Protein 2EHP (pdb70)

Organism: Aquifex aeolicus (strain VF5) (NCBI:txid224324)

Radius of gyrati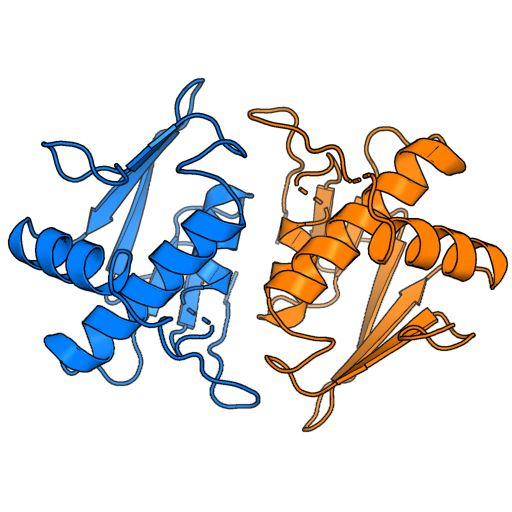on: 17.4 Å; Cα contacts (8 Å, |Δi|>4): 551; chains: 2; bounding box: 36×52×38 Å

Nearest PDB structures (foldseek):
  2ehp-assembly1_B  TM=1.008E+00  e=4.754E-27  Aquifex aeolicus
  2eiu-assembly3_G  TM=9.888E-01  e=1.726E-24  Aquifex aeolicus
  2eiu-assembly2_C  TM=9.840E-01  e=3.187E-23  Aquifex aeolicus
  2eiu-assembly1_A  TM=9.620E-01  e=1.087E-20  Aquifex aeolicus
  5d5o-asse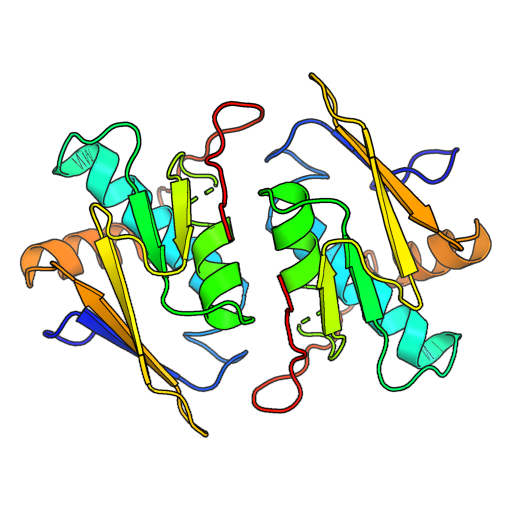mbly1_A  TM=4.044E-01  e=1.556E+00  Methanocaldococcus jannaschii

CATH classification: 3.40.120.10

Secondary structure (DSSP, 8-state):
--S-TTS-EEE-TTSTTSSHHHHHHHHHHHHHHHHHTT--SS-EEEESS-SHHHHHHHHH---S-EEEESS--SEEEEEE-SSSEEEEEES--HHHHHHHHHHHTSSSPPP---GGGS--EE-/--SS-TTSEEEE-TTSTTSSHHHHHHHHHHHHHHHHHHH--SS-EEEESS-SHHHHHHHHH---S-EEEESS--SEEEEEE-SSSEEEEEES--HHHHHHHHHHHH--------GGGSPPEE-

B-factor: mean 15.66, std 5.62, range [6.06, 31.14]

Solvent-accessible surface area: 10991 Å² total

Structure (mmCIF, N/CA/C/O backbone):
data_2EHP
#
_entry.id   2EHP
#
_cell.length_a   73.353
_cell.length_b   53.873
_cell.length_c   60.168
_cell.angle_alpha   90.00
_cell.angle_beta   96.09
_cell.angle_gamma   90.00
#
_symmetry.space_group_name_H-M   'C 1 2 1'
#
loop_
_entity.id
_entity.type
_entity.pdbx_description
1 polymer 'aq_1627 protein'
2 water water
#
loop_
_atom_site.group_PDB
_atom_site.id
_atom_site.type_symbol
_atom_site.label_atom_id
_atom_site.label_alt_id
_atom_site.label_comp_id
_atom_site.label_asym_id
_atom_site.label_entity_id
_atom_site.label_seq_id
_atom_site.pdbx_PDB_ins_code
_atom_site.Cartn_x
_atom_site.Cartn_y
_atom_site.Cartn_z
_atom_site.occupancy
_atom_site.B_iso_or_equiv
_atom_site.auth_seq_id
_atom_site.auth_comp_id
_atom_site.auth_asym_id
_atom_site.auth_atom_id
_atom_site.pdbx_PDB_model_num
ATOM 1 N N . ALA A 1 3 ? 18.176 -5.365 24.428 1.00 24.55 3 ALA A N 1
ATOM 2 C CA . ALA A 1 3 ? 17.042 -6.073 23.764 1.00 23.81 3 ALA A CA 1
ATOM 3 C C . ALA A 1 3 ? 15.930 -5.095 23.405 1.00 23.28 3 ALA A C 1
ATOM 4 O O . ALA A 1 3 ? 15.692 -4.114 24.114 1.00 24.13 3 ALA A O 1
ATOM 6 N N . ILE A 1 4 ? 15.247 -5.373 22.301 1.00 22.32 4 ILE A N 1
ATOM 7 C CA . ILE A 1 4 ? 14.165 -4.520 21.833 1.00 20.39 4 ILE A CA 1
ATOM 8 C C . ILE A 1 4 ? 12.797 -5.175 22.004 1.00 19.80 4 ILE A C 1
ATOM 9 O O . ILE A 1 4 ? 11.858 -4.549 22.495 1.00 20.62 4 ILE A O 1
ATOM 14 N N . PHE A 1 5 ? 12.694 -6.440 21.605 1.00 19.57 5 PHE A N 1
ATOM 15 C CA . PHE A 1 5 ? 11.435 -7.177 21.689 1.00 19.93 5 PHE A CA 1
ATOM 16 C C . PHE A 1 5 ? 11.351 -8.121 22.883 1.00 20.79 5 PHE A C 1
ATOM 17 O O . PHE A 1 5 ? 12.323 -8.799 23.217 1.00 21.92 5 PHE A O 1
ATOM 25 N N . THR A 1 6 ? 10.179 -8.167 23.512 1.00 20.80 6 THR A N 1
ATOM 26 C CA . THR A 1 6 ? 9.951 -9.047 24.653 1.00 21.18 6 THR A CA 1
ATOM 27 C C . THR A 1 6 ? 9.667 -10.444 24.112 1.00 20.99 6 THR A C 1
ATOM 28 O O . THR A 1 6 ? 9.571 -10.637 22.899 1.00 22.92 6 THR A O 1
ATOM 32 N N . HIS A 1 7 ? 9.535 -11.415 25.011 1.00 21.58 7 HIS A N 1
ATOM 33 C CA . HIS A 1 7 ? 9.263 -12.791 24.611 1.00 22.65 7 HIS A CA 1
ATOM 34 C C . HIS A 1 7 ? 7.890 -12.894 23.961 1.00 23.02 7 HIS A C 1
ATOM 35 O O . HIS A 1 7 ? 7.636 -13.797 23.162 1.00 24.69 7 HIS A O 1
ATOM 37 N N . GLU A 1 8 ? 7.006 -11.964 24.307 1.00 23.65 8 GLU A N 1
ATOM 38 C CA . GLU A 1 8 ? 5.660 -11.955 23.753 1.00 23.52 8 GLU A CA 1
ATOM 39 C C . GLU A 1 8 ? 5.614 -11.166 22.447 1.00 24.22 8 GLU A C 1
ATOM 40 O O . GLU A 1 8 ? 4.541 -10.935 21.885 1.00 25.77 8 GLU A O 1
ATOM 46 N N . GLY A 1 9 ? 6.788 -10.754 21.975 1.00 25.33 9 GLY A N 1
ATOM 47 C CA . GLY A 1 9 ? 6.883 -10.009 20.731 1.00 25.41 9 GLY A CA 1
ATOM 48 C C . GLY A 1 9 ? 6.423 -8.566 20.797 1.00 25.27 9 GLY A C 1
ATOM 49 O O . GLY A 1 9 ? 5.876 -8.040 19.827 1.00 26.39 9 GLY A O 1
ATOM 50 N N . LYS A 1 10 ? 6.647 -7.916 21.932 1.00 23.36 10 LYS A N 1
ATOM 51 C CA . LYS A 1 10 ? 6.240 -6.525 22.100 1.00 22.09 10 LYS A CA 1
ATOM 52 C C . LYS A 1 10 ? 7.457 -5.650 22.382 1.00 19.72 10 LYS A C 1
ATOM 53 O O . LYS A 1 10 ? 8.533 -6.154 22.694 1.00 19.65 10 LYS A O 1
ATOM 59 N N . VAL A 1 11 ? 7.281 -4.338 22.257 1.00 16.83 11 VAL A N 1
ATOM 60 C CA . VAL A 1 11 ? 8.351 -3.393 22.552 1.00 14.68 11 VAL A CA 1
ATOM 61 C C . VAL A 1 11 ? 7.805 -2.517 23.669 1.00 14.80 11 VAL A C 1
ATOM 62 O O . VAL A 1 11 ? 6.760 -1.884 23.519 1.00 14.91 11 VAL A O 1
ATOM 66 N N . GLU A 1 12 ? 8.507 -2.486 24.795 1.00 14.46 12 GLU A N 1
ATOM 67 C CA . GLU A 1 12 ? 8.047 -1.711 25.937 1.00 14.92 12 GLU A CA 1
ATOM 68 C C . GLU A 1 12 ? 9.124 -0.845 26.558 1.00 12.72 12 GLU A C 1
ATOM 69 O O . GLU A 1 12 ? 10.315 -1.149 26.480 1.00 13.63 12 GLU A O 1
ATOM 75 N N . GLY A 1 13 ? 8.690 0.240 27.182 1.00 11.74 13 GLY A N 1
ATOM 76 C CA . GLY A 1 13 ? 9.627 1.129 27.832 1.00 12.90 13 GLY A CA 1
ATOM 77 C C . GLY A 1 13 ? 8.993 2.450 28.193 1.00 11.80 13 GLY A C 1
ATOM 78 O O . GLY A 1 13 ? 7.781 2.639 28.059 1.00 12.17 13 GLY A O 1
ATOM 79 N N . VAL A 1 14 ? 9.824 3.360 28.679 1.00 11.37 14 VAL A N 1
ATOM 80 C CA . VAL A 1 14 ? 9.379 4.693 29.047 1.00 11.19 14 VAL A CA 1
ATOM 81 C C . VAL A 1 14 ? 9.628 5.578 27.831 1.00 10.71 14 VAL A C 1
ATOM 82 O O . VAL A 1 14 ? 10.752 5.652 27.342 1.00 10.90 14 VAL A O 1
ATOM 86 N N . PRO A 1 15 ? 8.582 6.245 27.319 1.00 10.43 15 PRO A N 1
ATOM 87 C CA . PRO A 1 15 ? 8.773 7.109 26.150 1.00 10.43 15 PRO A CA 1
ATOM 88 C C . PRO A 1 15 ? 10.000 8.006 26.290 1.00 9.71 15 PRO A C 1
ATOM 89 O O . PRO A 1 15 ? 10.144 8.721 27.278 1.00 9.93 15 PRO A O 1
ATOM 93 N N . GLY A 1 16 ? 10.875 7.961 25.291 1.00 9.74 16 GLY A N 1
ATOM 94 C CA . GLY A 1 16 ? 12.077 8.773 25.326 1.00 11.09 16 GLY A CA 1
ATOM 95 C C . GLY A 1 16 ? 13.313 7.981 25.699 1.00 12.20 16 GLY A C 1
ATOM 96 O O . GLY A 1 16 ? 14.417 8.319 25.273 1.00 15.16 16 GLY A O 1
ATOM 97 N N . ASN A 1 17 ? 13.126 6.929 26.495 1.00 10.13 17 ASN A N 1
ATOM 98 C CA . ASN A 1 17 ? 14.221 6.071 26.934 1.00 9.72 17 ASN A CA 1
ATOM 99 C C . ASN A 1 17 ? 14.236 4.777 26.134 1.00 9.98 17 ASN A C 1
ATOM 100 O O . ASN A 1 17 ? 13.188 4.262 25.761 1.00 10.29 17 ASN A O 1
ATOM 105 N N . TYR A 1 18 ? 15.432 4.250 25.892 1.00 11.14 18 TYR A N 1
ATOM 106 C CA . TYR A 1 18 ? 15.583 3.008 25.141 1.00 10.78 18 TYR A CA 1
ATOM 107 C C . TYR A 1 18 ? 14.680 1.936 25.747 1.00 11.66 18 TYR A C 1
ATOM 108 O O . TYR A 1 18 ? 14.598 1.805 26.969 1.00 11.58 18 TYR A O 1
ATOM 117 N N . PRO A 1 19 ? 14.017 1.125 24.907 1.00 10.76 19 PRO A N 1
ATOM 118 C CA . PRO A 1 19 ? 14.017 1.076 23.441 1.00 9.99 19 PRO A CA 1
ATOM 119 C C . PRO A 1 19 ? 13.116 2.104 22.759 1.00 10.02 19 PRO A C 1
ATOM 120 O O . PRO A 1 19 ? 12.987 2.092 21.531 1.00 10.33 19 PRO A O 1
ATOM 124 N N . LEU A 1 20 ? 12.503 2.984 23.545 1.00 9.59 20 LEU A N 1
ATOM 125 C CA . LEU A 1 20 ? 11.613 4.003 23.004 1.00 9.63 20 LEU A CA 1
ATOM 126 C C . LEU A 1 20 ? 12.271 5.369 22.805 1.00 8.64 20 LEU A C 1
ATOM 127 O O . LEU A 1 20 ? 11.673 6.412 23.067 1.00 9.36 20 LEU A O 1
ATOM 132 N N . THR A 1 21 ? 13.526 5.359 22.370 1.00 8.81 21 THR A N 1
ATOM 133 C CA . THR A 1 21 ? 14.209 6.606 22.063 1.00 9.01 21 THR A CA 1
ATOM 134 C C . THR A 1 21 ? 13.763 6.970 20.648 1.00 8.10 21 THR A C 1
ATOM 135 O O . THR A 1 21 ? 13.283 6.115 19.891 1.00 8.89 21 THR A O 1
ATOM 139 N N . ALA A 1 22 ? 13.922 8.233 20.280 1.00 8.50 22 ALA A N 1
ATOM 140 C CA . ALA A 1 22 ? 13.550 8.658 18.944 1.00 9.79 22 ALA A CA 1
ATOM 141 C C . ALA A 1 22 ? 14.344 7.837 17.927 1.00 8.63 22 ALA A C 1
ATOM 142 O O . ALA A 1 22 ? 13.793 7.344 16.940 1.00 8.90 22 ALA A O 1
ATOM 144 N N . GLU A 1 23 ? 15.639 7.675 18.184 1.00 8.96 23 GLU A N 1
ATOM 145 C CA . GLU A 1 23 ? 16.506 6.937 17.274 1.00 10.71 23 GLU A CA 1
ATOM 146 C C . GLU A 1 23 ? 16.154 5.465 17.121 1.00 9.81 23 GLU A C 1
ATOM 147 O O . GLU A 1 23 ? 16.148 4.942 16.008 1.00 9.45 23 GLU A O 1
ATOM 153 N N . ASN A 1 24 ? 15.864 4.785 18.225 1.00 9.65 24 ASN A N 1
ATOM 154 C CA . ASN A 1 24 ? 15.549 3.371 18.115 1.00 9.07 24 ASN A CA 1
ATOM 155 C C . ASN A 1 24 ? 14.191 3.139 17.472 1.00 8.45 24 ASN A C 1
ATOM 156 O O . ASN A 1 24 ? 14.017 2.187 16.714 1.00 8.45 24 ASN A O 1
ATOM 161 N N . LEU A 1 25 ? 13.225 4.000 17.776 1.00 7.71 25 LEU A N 1
ATOM 162 C CA . LEU A 1 25 ? 11.904 3.866 17.173 1.00 8.11 25 LEU A CA 1
ATOM 163 C C . LEU A 1 25 ? 12.033 4.125 15.671 1.00 8.54 25 LEU A C 1
ATOM 164 O O . LEU A 1 25 ? 11.388 3.463 14.855 1.00 8.83 25 LEU A O 1
ATOM 169 N N . PHE A 1 26 ? 12.871 5.092 15.310 1.00 8.60 26 PHE A N 1
ATOM 170 C CA . PHE A 1 26 ? 13.123 5.399 13.910 1.00 8.85 26 PHE A CA 1
ATOM 171 C C . PHE A 1 26 ? 13.666 4.140 13.231 1.00 8.85 26 PHE A C 1
ATOM 172 O O . PHE A 1 26 ? 13.212 3.762 12.148 1.00 9.02 26 PHE A O 1
ATOM 180 N N . ARG A 1 27 ? 14.632 3.483 13.870 1.00 8.30 27 ARG A N 1
ATOM 181 C CA . ARG A 1 27 ? 15.218 2.276 13.293 1.00 8.40 27 ARG A CA 1
ATOM 182 C C . ARG A 1 27 ? 14.229 1.121 13.214 1.00 7.91 27 ARG A C 1
ATOM 183 O O . ARG A 1 27 ? 14.259 0.348 12.259 1.00 8.51 27 ARG A O 1
ATOM 191 N N . ILE A 1 28 ? 13.360 0.986 14.209 1.00 7.92 28 ILE A N 1
ATOM 192 C CA . ILE A 1 28 ? 12.360 -0.074 14.161 1.00 8.59 28 ILE A CA 1
ATOM 193 C C . ILE A 1 28 ? 11.434 0.184 12.965 1.00 8.59 28 ILE A C 1
ATOM 194 O O . ILE A 1 28 ? 11.082 -0.735 12.235 1.00 8.17 28 ILE A O 1
ATOM 199 N N . GLY A 1 29 ? 11.057 1.444 12.763 1.00 8.22 29 GLY A N 1
ATOM 200 C CA . GLY A 1 29 ? 10.196 1.781 11.640 1.00 9.12 29 GLY A CA 1
ATOM 201 C C . GLY A 1 29 ? 10.879 1.468 10.320 1.00 8.46 29 GLY A C 1
ATOM 202 O O . GLY A 1 29 ? 10.271 0.909 9.405 1.00 9.50 29 GLY A O 1
ATOM 203 N N . LEU A 1 30 ? 12.155 1.825 10.225 1.00 9.02 30 LEU A N 1
ATOM 204 C CA . LEU A 1 30 ? 12.949 1.577 9.031 1.00 9.62 30 LEU A CA 1
ATOM 205 C C . LEU A 1 30 ? 13.003 0.074 8.764 1.00 8.27 30 LEU A C 1
ATOM 206 O O . LEU A 1 30 ? 12.810 -0.379 7.637 1.00 8.51 30 LEU A O 1
ATOM 211 N N . ALA A 1 31 ? 13.264 -0.695 9.816 1.00 8.79 31 ALA A N 1
ATOM 212 C CA . ALA A 1 31 ? 13.357 -2.147 9.709 1.00 8.72 31 ALA A CA 1
ATOM 213 C C . ALA A 1 31 ? 12.028 -2.789 9.312 1.00 9.07 31 ALA A C 1
ATOM 214 O O . ALA A 1 31 ? 11.999 -3.714 8.502 1.00 9.21 31 ALA A O 1
ATOM 216 N N . LEU A 1 32 ? 10.930 -2.310 9.885 1.00 9.26 32 LEU A N 1
ATOM 217 C CA . LEU A 1 32 ? 9.615 -2.863 9.567 1.00 8.92 32 LEU A CA 1
ATOM 218 C C . LEU A 1 32 ? 9.311 -2.709 8.088 1.00 9.11 32 LEU A C 1
ATOM 219 O O . LEU A 1 32 ? 8.906 -3.655 7.416 1.00 9.47 32 LEU A O 1
ATOM 224 N N . CYS A 1 33 ? 9.511 -1.502 7.576 1.00 9.48 33 CYS A N 1
ATOM 225 C CA . CYS A 1 33 ? 9.242 -1.246 6.175 1.00 9.82 33 CYS A CA 1
ATOM 226 C C . CYS A 1 33 ? 10.167 -2.078 5.291 1.00 8.77 33 CYS A C 1
ATOM 227 O O . CYS A 1 33 ? 9.738 -2.653 4.292 1.00 9.70 33 CYS A O 1
ATOM 230 N N . THR A 1 34 ? 11.443 -2.138 5.656 1.00 9.22 34 THR A N 1
ATOM 231 C CA . THR A 1 34 ? 12.420 -2.910 4.897 1.00 10.05 34 THR A CA 1
ATOM 232 C C . THR A 1 34 ? 12.014 -4.385 4.847 1.00 9.78 34 THR A C 1
ATOM 233 O O . THR A 1 34 ? 12.107 -5.031 3.801 1.00 9.54 34 THR A O 1
ATOM 237 N N . LEU A 1 35 ? 11.556 -4.912 5.977 1.00 8.86 35 LEU A N 1
ATOM 238 C CA . LEU A 1 35 ? 11.125 -6.303 6.039 1.00 10.31 35 LEU A CA 1
ATOM 239 C C . LEU A 1 35 ? 9.955 -6.554 5.085 1.00 10.88 35 LEU A C 1
ATOM 240 O O . LEU A 1 35 ? 9.932 -7.551 4.358 1.00 10.36 35 LEU A O 1
ATOM 245 N N . TRP A 1 36 ? 8.980 -5.652 5.083 1.00 9.91 36 TRP A N 1
ATOM 246 C CA . TRP A 1 36 ? 7.822 -5.817 4.218 1.00 11.67 36 TRP A CA 1
ATOM 247 C C . TRP A 1 36 ? 8.173 -5.780 2.743 1.00 12.89 36 TRP A C 1
ATOM 248 O O . TRP A 1 36 ? 7.593 -6.521 1.948 1.00 12.39 36 TRP A O 1
ATOM 259 N N . ILE A 1 37 ? 9.119 -4.926 2.372 1.00 10.56 37 ILE A N 1
ATOM 260 C CA . ILE A 1 37 ? 9.525 -4.843 0.979 1.00 10.46 37 ILE A CA 1
ATOM 261 C C . ILE A 1 37 ? 10.337 -6.070 0.568 1.00 12.45 37 ILE A C 1
ATOM 262 O O . ILE A 1 37 ? 9.995 -6.758 -0.397 1.00 13.33 37 ILE A O 1
ATOM 267 N N . LEU A 1 38 ? 11.399 -6.356 1.315 1.00 11.45 38 LEU A N 1
ATOM 268 C CA . LEU A 1 38 ? 12.279 -7.474 0.983 1.00 12.83 38 LEU A CA 1
ATOM 269 C C . LEU A 1 38 ? 11.783 -8.883 1.303 1.00 13.56 38 LEU A C 1
ATOM 270 O O . LEU A 1 38 ? 11.979 -9.802 0.510 1.00 14.80 38 LEU A O 1
ATOM 275 N N . ASP A 1 39 ? 11.148 -9.068 2.452 1.00 13.92 39 ASP A N 1
ATOM 276 C CA . ASP A 1 39 ? 10.676 -10.397 2.823 1.00 15.23 39 ASP A CA 1
ATOM 277 C C . ASP A 1 39 ? 9.274 -10.720 2.317 1.00 16.28 39 ASP A C 1
ATOM 278 O O . ASP A 1 39 ? 9.014 -11.835 1.867 1.00 17.91 39 ASP A O 1
ATOM 283 N N . LYS A 1 40 ? 8.373 -9.747 2.374 1.00 17.12 40 LYS A N 1
ATOM 284 C CA . LYS A 1 40 ? 6.999 -9.984 1.943 1.00 17.34 40 LYS A CA 1
ATOM 285 C C . LYS A 1 40 ? 6.697 -9.514 0.524 1.00 17.12 40 LYS A C 1
ATOM 286 O O . LYS A 1 40 ? 5.580 -9.682 0.031 1.00 17.72 40 LYS A O 1
ATOM 292 N N . GLU A 1 41 ? 7.700 -8.944 -0.131 1.00 16.32 41 GLU A N 1
ATOM 293 C CA . GLU A 1 41 ? 7.564 -8.453 -1.499 1.00 16.40 41 GLU A CA 1
ATOM 294 C C . GLU A 1 41 ? 6.410 -7.471 -1.695 1.00 17.34 41 GLU A C 1
ATOM 295 O O . GLU A 1 41 ? 5.705 -7.512 -2.708 1.00 18.14 41 GLU A O 1
ATOM 301 N N . ILE A 1 42 ? 6.214 -6.596 -0.716 1.00 15.00 42 ILE A N 1
ATOM 302 C CA . ILE A 1 42 ? 5.178 -5.576 -0.800 1.00 15.98 42 ILE A CA 1
ATOM 303 C C . ILE A 1 42 ? 5.943 -4.290 -1.099 1.00 14.61 42 ILE A C 1
ATOM 304 O O . ILE A 1 42 ? 6.577 -3.712 -0.217 1.00 13.66 42 ILE A O 1
ATOM 309 N N . GLU A 1 43 ? 5.879 -3.857 -2.354 1.00 14.93 43 GLU A N 1
ATOM 310 C CA . GLU A 1 43 ? 6.603 -2.680 -2.821 1.00 15.18 43 GLU A CA 1
ATOM 311 C C . GLU A 1 43 ? 6.356 -1.362 -2.104 1.00 15.26 43 GLU A C 1
ATOM 312 O O . GLU A 1 43 ? 7.301 -0.617 -1.851 1.00 16.36 43 GLU A O 1
ATOM 318 N N . GLU A 1 44 ? 5.100 -1.063 -1.791 1.00 15.55 44 GLU A N 1
ATOM 319 C CA . GLU A 1 44 ? 4.772 0.188 -1.108 1.00 14.38 44 GLU A CA 1
ATOM 320 C C . GLU A 1 44 ? 4.032 -0.122 0.183 1.00 13.65 44 GLU A C 1
ATOM 321 O O . GLU A 1 44 ? 2.809 0.006 0.254 1.00 14.23 44 GLU A O 1
ATOM 327 N N . PRO A 1 45 ? 4.765 -0.529 1.230 1.00 12.20 45 PRO A N 1
ATOM 328 C CA . PRO A 1 45 ? 4.136 -0.857 2.512 1.00 11.88 45 PRO A CA 1
ATOM 329 C C . PRO A 1 45 ? 3.426 0.323 3.157 1.00 11.32 45 PRO A C 1
ATOM 330 O O . PRO A 1 45 ? 3.868 1.466 3.040 1.00 10.44 45 PRO A O 1
ATOM 334 N N . THR A 1 46 ? 2.329 0.033 3.847 1.00 10.60 46 THR A N 1
ATOM 335 C CA . THR A 1 46 ? 1.561 1.061 4.528 1.00 10.82 46 THR A CA 1
ATOM 336 C C . THR A 1 46 ? 1.406 0.698 5.998 1.00 10.77 46 THR A C 1
ATOM 337 O O . THR A 1 46 ? 0.972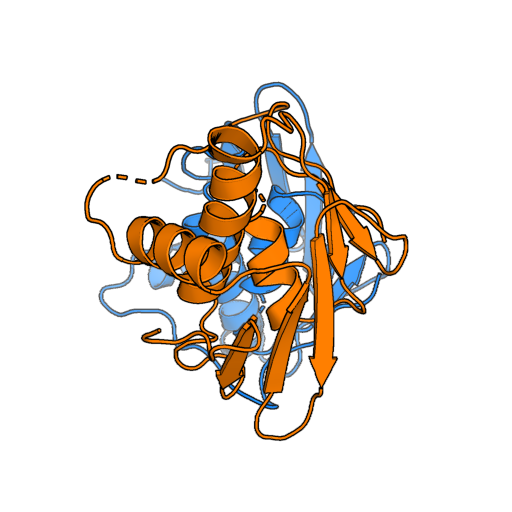 -0.406 6.341 1.00 11.70 46 THR A O 1
ATOM 341 N N . LEU A 1 47 ? 1.780 1.633 6.860 1.00 10.06 47 LEU A N 1
ATOM 342 C CA . LEU A 1 47 ? 1.67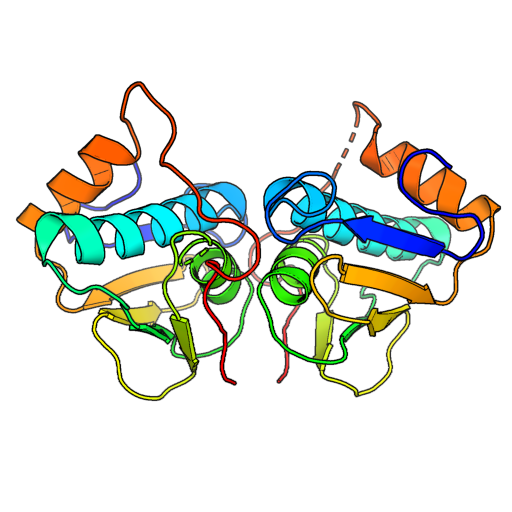7 1.454 8.296 1.00 10.56 47 LEU A CA 1
ATOM 343 C C . LEU A 1 47 ? 0.519 2.290 8.820 1.00 11.02 47 LEU A C 1
ATOM 344 O O . LEU A 1 47 ? 0.366 3.453 8.449 1.00 10.98 47 LEU A O 1
ATOM 349 N N . SER A 1 48 ? -0.301 1.693 9.676 1.00 11.50 48 SER A N 1
ATOM 350 C CA . SER A 1 48 ? -1.413 2.414 10.269 1.00 11.66 48 SER A CA 1
ATOM 351 C C . SER A 1 48 ? -1.125 2.595 11.758 1.00 10.87 48 SER A C 1
ATOM 352 O O . SER A 1 48 ? -0.877 1.620 12.465 1.00 11.22 48 SER A O 1
ATOM 355 N N . ILE A 1 49 ? -1.132 3.840 12.225 1.00 11.18 49 ILE A N 1
ATOM 356 C CA . ILE A 1 49 ? -0.893 4.120 13.639 1.00 11.94 49 ILE A CA 1
ATOM 357 C C . ILE A 1 49 ? -2.204 4.602 14.257 1.00 12.96 49 ILE A C 1
ATOM 358 O O . ILE A 1 49 ? -3.011 5.255 13.595 1.00 12.98 49 ILE A O 1
ATOM 363 N N . PRO A 1 50 ? -2.429 4.294 15.543 1.00 13.79 50 PRO A N 1
ATOM 364 C CA . PRO A 1 50 ? -3.660 4.687 16.237 1.00 14.20 50 PRO A CA 1
ATOM 365 C C . PRO A 1 50 ? -3.851 6.165 16.550 1.00 15.30 50 PRO A C 1
ATOM 366 O O . PRO A 1 50 ? -4.977 6.658 16.577 1.00 15.67 50 PRO A O 1
ATOM 370 N N . GLU A 1 51 ? -2.755 6.869 16.795 1.00 14.35 51 GLU A N 1
ATOM 371 C CA . GLU A 1 51 ? -2.825 8.283 17.126 1.00 14.09 51 GLU A CA 1
ATOM 372 C C . GLU A 1 51 ? -1.471 8.904 16.868 1.00 12.55 51 GLU A C 1
ATOM 373 O O . GLU A 1 51 ? -0.513 8.197 16.560 1.00 12.26 51 GLU A O 1
ATOM 379 N N . THR A 1 52 ? -1.395 10.222 17.001 1.00 12.49 52 THR A N 1
ATOM 380 C CA . THR A 1 52 ? -0.144 10.928 16.775 1.00 12.08 52 THR A CA 1
ATOM 381 C C . THR A 1 52 ? 0.501 11.400 18.066 1.00 11.74 52 THR A C 1
ATOM 382 O O . THR A 1 52 ? -0.002 12.297 18.734 1.00 12.69 52 THR A O 1
ATOM 386 N N . ASN A 1 53 ? 1.613 10.771 18.424 1.00 11.16 53 ASN A N 1
ATOM 387 C CA . ASN A 1 53 ? 2.361 11.153 19.612 1.00 9.53 53 ASN A CA 1
ATOM 388 C C . ASN A 1 53 ? 3.832 10.879 19.320 1.00 8.96 53 ASN A C 1
ATOM 389 O O . ASN A 1 53 ? 4.171 10.391 18.242 1.00 9.97 53 ASN A O 1
ATOM 394 N N . PHE A 1 54 ? 4.702 11.198 20.271 1.00 8.06 54 PHE A N 1
ATOM 395 C CA . PHE A 1 54 ? 6.140 11.012 20.088 1.00 8.23 54 PHE A CA 1
ATOM 396 C C . PHE A 1 54 ? 6.507 9.603 19.628 1.00 7.72 54 PHE A C 1
ATOM 397 O O . PHE A 1 54 ? 7.236 9.436 18.649 1.00 9.00 54 PHE A O 1
ATOM 405 N N . VAL A 1 55 ? 6.004 8.589 20.325 1.00 8.81 55 VAL A N 1
ATOM 406 C CA . VAL A 1 55 ? 6.324 7.213 19.982 1.00 10.70 55 VAL A CA 1
ATOM 407 C C . VAL A 1 55 ? 5.871 6.804 18.585 1.00 9.73 55 VAL A C 1
ATOM 408 O O . VAL A 1 55 ? 6.650 6.243 17.817 1.00 10.32 55 VAL A O 1
ATOM 412 N N . THR A 1 56 ? 4.615 7.080 18.249 1.00 9.15 56 THR A N 1
ATOM 413 C CA . THR A 1 56 ? 4.111 6.686 16.938 1.00 7.93 56 THR A CA 1
ATOM 414 C C . THR A 1 56 ? 4.731 7.474 15.788 1.00 7.53 56 THR A C 1
ATOM 415 O O . THR A 1 56 ? 4.933 6.927 14.706 1.00 8.66 56 THR A O 1
ATOM 419 N N . LEU A 1 57 ?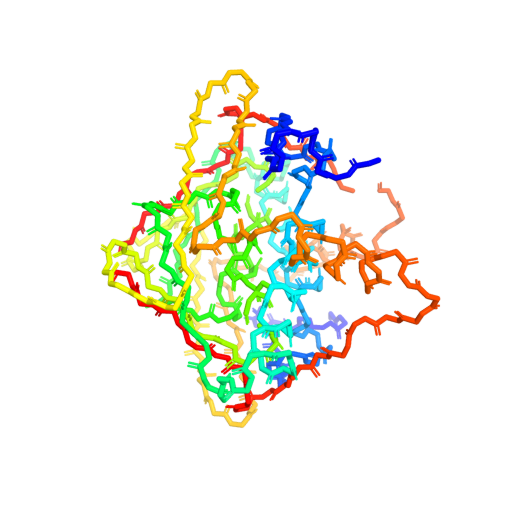 5.046 8.744 16.016 1.00 7.46 57 LEU A N 1
ATOM 420 C CA . LEU A 1 57 ? 5.635 9.549 14.957 1.00 7.44 57 LEU A CA 1
ATOM 421 C C . LEU A 1 57 ? 7.105 9.201 14.728 1.00 6.30 57 LEU A C 1
ATOM 422 O O . LEU A 1 57 ? 7.568 9.228 13.587 1.00 7.61 57 LEU A O 1
ATOM 427 N N . ALA A 1 58 ? 7.839 8.859 15.784 1.00 7.61 58 ALA A N 1
ATOM 428 C CA . ALA A 1 58 ? 9.240 8.487 15.592 1.00 7.30 58 ALA A CA 1
ATOM 429 C C . ALA A 1 58 ? 9.266 7.223 14.734 1.00 7.32 58 ALA A C 1
ATOM 430 O O . ALA A 1 58 ? 10.082 7.092 13.819 1.00 8.37 58 ALA A O 1
ATOM 432 N N . LEU A 1 59 ? 8.357 6.298 15.021 1.00 8.00 59 LEU A N 1
ATOM 433 C CA . LEU A 1 59 ? 8.263 5.069 14.249 1.00 8.88 59 LEU A CA 1
ATOM 434 C C . LEU A 1 59 ? 7.904 5.390 12.793 1.00 8.91 59 LEU A C 1
ATOM 435 O O . LEU A 1 59 ? 8.459 4.813 11.851 1.00 8.41 59 LEU A O 1
ATOM 440 N N . SER A 1 60 ? 6.960 6.310 12.620 1.00 7.60 60 SER A N 1
ATOM 441 C CA . SER A 1 60 ? 6.488 6.708 11.298 1.00 7.41 60 SER A CA 1
ATOM 442 C C . SER A 1 60 ? 7.590 7.306 10.433 1.00 7.12 60 SER A C 1
ATOM 443 O O . SER A 1 60 ? 7.666 7.032 9.236 1.00 7.76 60 SER A O 1
ATOM 446 N N . VAL A 1 61 ? 8.436 8.133 11.040 1.00 7.16 61 VAL A N 1
ATOM 447 C CA . VAL A 1 61 ? 9.524 8.770 10.309 1.00 7.51 61 VAL A CA 1
ATOM 448 C C . VAL A 1 61 ? 10.455 7.698 9.734 1.00 6.06 61 VAL A C 1
ATOM 449 O O . VAL A 1 61 ? 10.883 7.789 8.583 1.00 7.39 61 VAL A O 1
ATOM 453 N N . GLY A 1 62 ? 10.745 6.677 10.534 1.00 6.81 62 GLY A N 1
ATOM 454 C CA . GLY A 1 62 ? 11.603 5.600 10.069 1.00 7.49 62 GLY A CA 1
ATOM 455 C C . GLY A 1 62 ? 10.942 4.796 8.960 1.00 7.08 62 GLY A C 1
ATOM 456 O O . GLY A 1 62 ? 11.581 4.457 7.959 1.00 7.91 62 GLY A O 1
ATOM 457 N N . PHE A 1 63 ? 9.653 4.499 9.131 1.00 7.56 63 PHE A N 1
ATOM 458 C CA . PHE A 1 63 ? 8.901 3.737 8.132 1.00 8.75 63 PHE A CA 1
ATOM 459 C C . PHE A 1 63 ? 8.934 4.477 6.782 1.00 10.57 63 PHE A C 1
ATOM 460 O O . PHE A 1 63 ? 9.152 3.859 5.736 1.00 8.77 63 PHE A O 1
ATOM 476 N N . ASN A 1 65 ? 11.158 6.721 5.825 1.00 8.53 65 ASN A N 1
ATOM 477 C CA . ASN A 1 65 ? 12.523 6.822 5.341 1.00 9.34 65 ASN A CA 1
ATOM 478 C C . ASN A 1 65 ? 12.940 5.591 4.541 1.00 9.10 65 ASN A C 1
ATOM 479 O O . ASN A 1 65 ? 13.864 5.666 3.737 1.00 10.04 65 ASN A O 1
ATOM 484 N N . ALA A 1 66 ? 12.251 4.471 4.753 1.00 9.23 66 ALA A N 1
ATOM 485 C CA . ALA A 1 66 ? 12.555 3.242 4.030 1.00 9.99 66 ALA A CA 1
ATOM 486 C C . ALA A 1 66 ? 11.672 3.123 2.790 1.00 10.00 66 ALA A C 1
ATOM 487 O O . ALA A 1 66 ? 11.764 2.140 2.054 1.00 11.18 66 ALA A O 1
ATOM 489 N N . GLY A 1 67 ? 10.819 4.124 2.573 1.00 10.04 67 GLY A N 1
ATOM 490 C CA . GLY A 1 67 ? 9.948 4.131 1.408 1.00 9.64 67 GLY A CA 1
ATOM 491 C C . GLY A 1 67 ? 8.476 3.859 1.656 1.00 10.17 67 GLY A C 1
ATOM 492 O O . GLY A 1 67 ? 7.659 3.947 0.735 1.00 13.30 67 GLY A O 1
ATOM 493 N N . GLY A 1 68 ? 8.125 3.531 2.894 1.00 8.65 68 GLY A N 1
ATOM 494 C CA . GLY A 1 68 ? 6.738 3.236 3.198 1.00 9.22 68 GLY A CA 1
ATOM 495 C C . GLY A 1 68 ? 5.897 4.451 3.527 1.00 10.61 68 GLY A C 1
ATOM 496 O O . GLY A 1 68 ? 6.421 5.536 3.795 1.00 10.29 68 GLY A O 1
ATOM 497 N N . SER A 1 69 ? 4.580 4.277 3.493 1.00 10.06 69 SER A N 1
ATOM 498 C CA . SER A 1 69 ? 3.675 5.366 3.821 1.00 10.79 69 SER A CA 1
ATOM 499 C C . SER A 1 69 ? 2.935 5.052 5.111 1.00 9.17 69 SER A C 1
ATOM 500 O O . SER A 1 69 ? 2.829 3.893 5.513 1.00 10.06 69 SER A O 1
ATOM 503 N N . VAL A 1 70 ? 2.431 6.098 5.752 1.00 9.16 70 VAL A N 1
ATOM 504 C CA . VAL A 1 70 ? 1.760 5.968 7.031 1.00 9.63 70 VAL A CA 1
ATOM 505 C C . VAL A 1 70 ? 0.461 6.751 7.080 1.00 10.07 70 VAL A C 1
ATOM 506 O O . VAL A 1 70 ? 0.346 7.822 6.485 1.00 11.06 70 VAL A O 1
ATOM 510 N N . ASN A 1 71 ? -0.516 6.208 7.794 1.00 10.62 71 ASN A N 1
ATOM 511 C CA . ASN A 1 71 ? -1.786 6.892 7.970 1.00 10.44 71 ASN A CA 1
ATOM 512 C C . ASN A 1 71 ? -2.224 6.691 9.417 1.00 11.08 71 ASN A C 1
ATOM 513 O O . ASN A 1 71 ? -1.735 5.788 10.106 1.00 12.02 71 ASN A O 1
ATOM 518 N N . VAL A 1 72 ? -3.116 7.558 9.878 1.00 12.89 72 VAL A N 1
ATOM 519 C CA . VAL A 1 72 ? -3.637 7.485 11.235 1.00 13.92 72 VAL A CA 1
ATOM 520 C C . VAL A 1 72 ? -5.052 6.907 11.223 1.00 16.28 72 VAL A C 1
ATOM 521 O O . VAL A 1 72 ? -5.959 7.485 10.624 1.00 17.13 72 VAL A O 1
ATOM 525 N N . GLY A 1 73 ? -5.225 5.753 11.862 1.00 18.05 73 GLY A N 1
ATOM 526 C CA . GLY A 1 73 ? -6.537 5.132 11.958 1.00 20.68 73 GLY A CA 1
ATOM 527 C C . GLY A 1 73 ? -7.065 4.289 10.809 1.00 22.16 73 GLY A C 1
ATOM 528 O O . GLY A 1 73 ? -7.876 3.386 11.026 1.00 23.96 73 GLY A O 1
ATOM 529 N N . LYS A 1 74 ? -6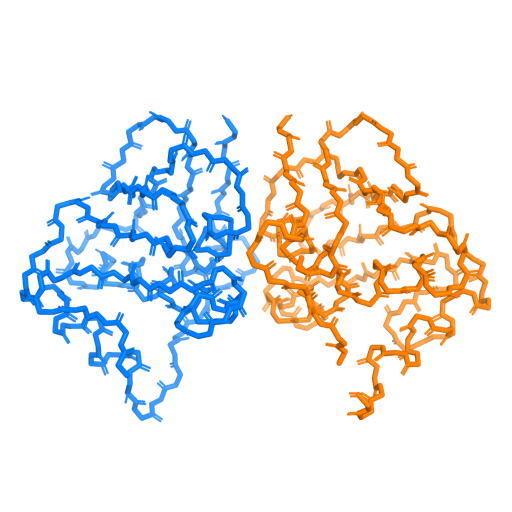.630 4.568 9.588 1.00 21.88 74 LYS A N 1
ATOM 530 C CA . LYS A 1 74 ? -7.107 3.807 8.441 1.00 21.45 74 LYS A CA 1
ATOM 531 C C . LYS A 1 74 ? -6.510 2.403 8.413 1.00 22.04 74 LYS A C 1
ATOM 532 O O . LYS A 1 74 ? -6.087 1.884 9.444 1.00 23.89 74 LYS A O 1
ATOM 538 N N . GLY A 1 75 ? -6.484 1.782 7.241 1.00 21.13 75 GLY A N 1
ATOM 539 C CA . GLY A 1 75 ? -5.935 0.443 7.143 1.00 20.27 75 GLY A CA 1
ATOM 540 C C . GLY A 1 75 ? -4.489 0.425 6.684 1.00 18.12 75 GLY A C 1
ATOM 541 O O . GLY A 1 75 ? -3.832 1.465 6.619 1.00 17.56 75 GLY A O 1
ATOM 542 N N . GLY A 1 76 ? -3.989 -0.762 6.364 1.00 17.51 76 GLY A N 1
ATOM 543 C CA . GLY A 1 76 ? -2.621 -0.877 5.900 1.00 17.15 76 GLY A CA 1
ATOM 544 C C . GLY A 1 76 ? -2.112 -2.300 5.934 1.00 16.01 76 GLY A C 1
ATOM 545 O O . GLY A 1 76 ? -2.862 -3.228 6.250 1.00 16.87 76 GLY A O 1
ATOM 546 N N . ASP A 1 77 ? -0.838 -2.473 5.596 1.00 14.08 77 ASP A N 1
ATOM 547 C CA . ASP A 1 77 ? -0.203 -3.786 5.596 1.00 14.31 77 ASP A CA 1
ATOM 548 C C . ASP A 1 77 ? 0.221 -4.158 7.013 1.00 14.43 77 ASP A C 1
ATOM 549 O O . ASP A 1 77 ? 0.236 -5.334 7.376 1.00 15.75 77 ASP A O 1
ATOM 554 N N . ILE A 1 78 ? 0.568 -3.144 7.803 1.00 13.74 78 ILE A N 1
ATOM 555 C CA . ILE A 1 78 ? 0.998 -3.331 9.186 1.00 13.93 78 ILE A CA 1
ATOM 556 C C . ILE A 1 78 ? 0.236 -2.351 10.063 1.00 13.44 78 ILE A C 1
ATOM 557 O O . ILE A 1 78 ? 0.055 -1.188 9.692 1.00 13.77 78 ILE A O 1
ATOM 562 N N . LYS A 1 79 ? -0.195 -2.814 11.229 1.00 13.75 79 LYS A N 1
ATOM 563 C CA . LYS A 1 79 ? -0.934 -1.969 12.153 1.00 15.02 79 LYS A CA 1
ATOM 564 C C . LYS A 1 79 ? -0.255 -1.945 13.515 1.00 13.76 79 LYS A C 1
ATOM 565 O O . LYS A 1 79 ? 0.160 -2.984 14.036 1.00 15.00 79 LYS A O 1
ATOM 571 N N . LEU A 1 80 ? -0.147 -0.752 14.086 1.00 13.28 80 LEU A N 1
ATOM 572 C CA . LEU A 1 80 ? 0.461 -0.589 15.393 1.00 13.61 80 LEU A CA 1
ATOM 573 C C . LEU A 1 80 ? -0.604 -0.501 16.474 1.00 13.68 80 LEU A C 1
ATOM 574 O O . LEU A 1 80 ? -1.581 0.243 16.349 1.00 13.92 80 LEU A O 1
ATOM 579 N N . PHE A 1 81 ? -0.408 -1.286 17.525 1.00 16.39 81 PHE A N 1
ATOM 580 C CA . PHE A 1 81 ? -1.292 -1.294 18.679 1.00 16.64 81 PHE A CA 1
ATOM 581 C C . PHE A 1 81 ? -0.441 -0.697 19.789 1.00 16.44 81 PHE A C 1
ATOM 582 O O . PHE A 1 81 ? 0.708 -1.092 19.977 1.00 17.25 81 PHE A O 1
ATOM 590 N N . LEU A 1 82 ? -0.993 0.268 20.511 1.00 15.83 82 LEU A N 1
ATOM 591 C CA . LEU A 1 82 ? -0.241 0.912 21.573 1.00 16.97 82 LEU A CA 1
ATOM 592 C C . LEU A 1 82 ? -1.013 1.014 22.876 1.00 18.46 82 LEU A C 1
ATOM 593 O O . LEU A 1 82 ? -2.147 1.485 22.905 1.00 19.68 82 LEU A O 1
ATOM 598 N N . GLN A 1 83 ? -0.389 0.549 23.953 1.00 19.42 83 GLN A N 1
ATOM 599 C CA . GLN A 1 83 ? -0.983 0.625 25.279 1.00 19.74 83 GLN A CA 1
ATOM 600 C C . GLN A 1 83 ? -0.136 1.652 26.018 1.00 19.56 83 GLN A C 1
ATOM 601 O O . GLN A 1 83 ? 1.084 1.503 26.114 1.00 20.20 83 GLN A O 1
ATOM 607 N N . LYS A 1 84 ? -0.774 2.698 26.530 1.00 21.00 84 LYS A N 1
ATOM 608 C CA . LYS A 1 84 ? -0.042 3.736 27.239 1.00 21.84 84 LYS A CA 1
ATOM 609 C C . LYS A 1 84 ? -0.050 3.553 28.751 1.00 22.76 84 LYS A C 1
ATOM 610 O O . LYS A 1 84 ? -0.752 2.694 29.283 1.00 24.72 84 LYS A O 1
ATOM 616 N N . GLY A 1 85 ? 0.748 4.365 29.432 1.00 22.38 85 GLY A N 1
ATOM 617 C CA . GLY A 1 85 ? 0.858 4.290 30.877 1.00 22.46 85 GLY A CA 1
ATOM 618 C C . GLY A 1 85 ? 2.285 4.644 31.241 1.00 22.26 85 GLY A C 1
ATOM 619 O O . GLY A 1 85 ? 2.978 5.260 30.435 1.00 21.94 85 GLY A O 1
ATOM 620 N N . GLU A 1 86 ? 2.731 4.270 32.436 1.00 22.08 86 GLU A N 1
ATOM 621 C CA . GLU A 1 86 ? 4.101 4.563 32.848 1.00 22.25 86 GLU A CA 1
ATOM 622 C C . GLU A 1 86 ? 5.054 3.857 31.889 1.00 21.08 86 GLU A C 1
ATOM 623 O O . GLU A 1 86 ? 6.116 4.377 31.548 1.00 21.36 86 GLU A O 1
ATOM 629 N N . ILE A 1 87 ? 4.659 2.663 31.461 1.00 20.32 87 ILE A N 1
ATOM 630 C CA . ILE A 1 87 ? 5.442 1.872 30.522 1.00 20.11 87 ILE A CA 1
ATOM 631 C C . ILE A 1 87 ? 4.578 1.612 29.295 1.00 19.60 87 ILE A C 1
ATOM 632 O O . ILE A 1 87 ? 3.571 0.908 29.377 1.00 22.13 87 ILE A O 1
ATOM 637 N N . TYR A 1 88 ? 4.959 2.198 28.165 1.00 17.31 88 TYR A N 1
ATOM 638 C CA . TYR A 1 88 ? 4.218 2.010 26.923 1.00 16.34 88 TYR A CA 1
ATOM 639 C C . TYR A 1 88 ? 4.516 0.626 26.371 1.00 16.29 88 TYR A C 1
ATOM 640 O O . TYR A 1 88 ? 5.634 0.125 26.503 1.00 17.48 88 TYR A O 1
ATOM 649 N N . VAL A 1 89 ? 3.512 0.010 25.758 1.00 17.04 89 VAL A N 1
ATOM 650 C CA . VAL A 1 89 ? 3.676 -1.311 25.171 1.00 16.51 89 VAL A CA 1
ATOM 651 C C . VAL A 1 89 ? 3.223 -1.271 23.716 1.00 16.12 89 VAL A C 1
ATOM 652 O O . VAL A 1 89 ? 2.067 -0.956 23.418 1.00 16.48 89 VAL A O 1
ATOM 656 N N . LEU A 1 90 ? 4.150 -1.580 22.816 1.00 15.48 90 LEU A N 1
ATOM 657 C CA . LEU A 1 90 ? 3.883 -1.573 21.384 1.00 16.91 90 LEU A CA 1
ATOM 658 C C . LEU A 1 90 ? 3.750 -2.973 20.811 1.00 16.35 90 LEU A C 1
ATOM 659 O O . LEU A 1 90 ? 4.549 -3.862 21.107 1.00 16.06 90 LEU A O 1
ATOM 664 N N . GLU A 1 91 ? 2.732 -3.152 19.979 1.00 17.27 91 GLU A N 1
ATOM 665 C CA . GLU A 1 91 ? 2.481 -4.422 19.320 1.00 19.26 91 GLU A CA 1
ATOM 666 C C . GLU A 1 91 ? 2.223 -4.143 17.852 1.00 18.52 91 GLU A C 1
ATOM 667 O O . GLU A 1 91 ? 1.581 -3.153 17.504 1.00 19.23 91 GLU A O 1
ATOM 673 N N . PHE A 1 92 ? 2.726 -5.017 16.994 1.00 19.13 92 PHE A N 1
ATOM 674 C CA . PHE A 1 92 ? 2.528 -4.869 15.564 1.00 19.09 92 PHE A CA 1
ATOM 675 C C . PHE A 1 92 ? 1.736 -6.064 15.067 1.00 20.41 92 PHE A C 1
ATOM 676 O O . PHE A 1 92 ? 1.893 -7.177 15.567 1.00 20.84 92 PHE A O 1
ATOM 684 N N . GLN A 1 93 ? 0.865 -5.821 14.098 1.00 19.23 93 GLN A N 1
ATOM 685 C CA . GLN A 1 93 ? 0.053 -6.877 13.518 1.00 19.78 93 GLN A CA 1
ATOM 686 C C . GLN A 1 93 ? 0.100 -6.733 12.005 1.00 19.52 93 GLN A C 1
ATOM 687 O O . GLN A 1 93 ? 0.046 -5.618 11.485 1.00 19.58 93 GLN A O 1
ATOM 693 N N . PRO A 1 94 ? 0.188 -7.855 11.272 1.00 19.47 94 PRO A N 1
ATOM 694 C CA . PRO A 1 94 ? 0.245 -9.260 11.706 1.00 19.61 94 PRO A CA 1
ATOM 695 C C . PRO A 1 94 ? 1.664 -9.825 11.864 1.00 21.55 94 PRO A C 1
ATOM 696 O O . PRO A 1 94 ? 2.027 -10.796 11.197 1.00 23.22 94 PRO A O 1
ATOM 700 N N . LEU A 1 95 ? 2.450 -9.229 12.755 1.00 21.49 95 LEU A N 1
ATOM 701 C CA . LEU A 1 95 ? 3.838 -9.633 12.987 1.00 20.37 95 LEU A CA 1
ATOM 702 C C . LEU A 1 95 ? 4.003 -10.957 13.743 1.00 20.53 95 LEU A C 1
ATOM 703 O O . LEU A 1 95 ? 3.533 -11.096 14.869 1.00 22.33 95 LEU A O 1
ATOM 708 N N . SER A 1 96 ? 4.690 -11.916 13.124 1.00 20.59 96 SER A N 1
ATOM 709 C CA . SER A 1 96 ? 4.922 -13.224 13.742 1.00 19.89 96 SER A CA 1
ATOM 710 C C . SER A 1 96 ? 6.291 -13.275 14.414 1.00 19.44 96 SER A C 1
ATOM 711 O O . SER A 1 96 ? 7.119 -12.383 14.222 1.00 17.38 96 SER A O 1
ATOM 714 N N . GLU A 1 97 ? 6.535 -14.322 15.200 1.00 18.25 97 GLU A N 1
ATOM 715 C CA . GLU A 1 97 ? 7.822 -14.464 15.876 1.00 17.63 97 GLU A CA 1
ATOM 716 C C . GLU A 1 97 ? 8.945 -14.590 14.859 1.00 14.91 97 GLU A C 1
ATOM 717 O O . GLU A 1 97 ? 10.061 -14.122 15.087 1.00 14.83 97 GLU A O 1
ATOM 723 N N . THR A 1 98 ? 8.650 -15.228 13.733 1.00 14.97 98 THR A N 1
ATOM 724 C CA . THR A 1 98 ? 9.651 -15.384 12.691 1.00 16.07 98 THR A CA 1
ATOM 725 C C . THR A 1 98 ? 9.994 -14.001 12.139 1.00 14.46 98 THR A C 1
ATOM 726 O O . THR A 1 98 ? 11.160 -13.695 11.899 1.00 15.08 98 THR A O 1
ATOM 730 N N . ASP A 1 99 ? 8.974 -13.166 11.949 1.00 14.70 99 ASP A N 1
ATOM 731 C CA . ASP A 1 99 ? 9.186 -11.811 11.449 1.00 14.80 99 ASP A CA 1
ATOM 732 C C . ASP A 1 99 ? 10.071 -11.033 12.421 1.00 13.54 99 ASP A C 1
ATOM 733 O O . ASP A 1 99 ? 10.971 -10.303 12.010 1.00 15.82 99 ASP A O 1
ATOM 738 N N . ILE A 1 100 ? 9.808 -11.191 13.714 1.00 13.82 100 ILE A N 1
ATOM 739 C CA . ILE A 1 100 ? 10.582 -10.488 14.730 1.00 13.60 100 ILE A CA 1
ATOM 740 C C . ILE A 1 100 ? 12.055 -10.873 14.678 1.00 13.45 100 ILE A C 1
ATOM 741 O O . ILE A 1 100 ? 12.925 -10.014 14.822 1.00 14.32 100 ILE A O 1
ATOM 746 N N . LYS A 1 101 ? 12.339 -12.154 14.460 1.00 14.10 101 LYS A N 1
ATOM 747 C CA . LYS A 1 101 ? 13.726 -12.604 14.380 1.00 13.87 101 LYS A CA 1
ATOM 748 C C . LYS A 1 101 ? 14.420 -11.916 13.209 1.00 13.08 101 LYS A C 1
ATOM 749 O O . LYS A 1 101 ? 15.581 -11.517 13.306 1.00 12.99 101 LYS A O 1
ATOM 755 N N . LYS A 1 102 ? 13.704 -11.784 12.097 1.00 13.71 102 LYS A N 1
ATOM 756 C CA . LYS A 1 102 ? 14.261 -11.133 10.917 1.00 14.90 102 LYS A CA 1
ATOM 757 C C . LYS A 1 102 ? 14.513 -9.652 11.197 1.00 13.58 102 LYS A C 1
ATOM 758 O O . LYS A 1 102 ? 15.525 -9.097 10.770 1.00 14.15 102 LYS A O 1
ATOM 764 N N . LEU A 1 103 ? 13.596 -9.018 11.922 1.00 14.22 103 LEU A N 1
ATOM 765 C CA . LEU A 1 103 ? 13.753 -7.608 12.267 1.00 14.24 103 LEU A CA 1
ATOM 766 C C . LEU A 1 103 ? 15.009 -7.422 13.107 1.00 14.94 103 LEU A C 1
ATOM 767 O O . LEU A 1 103 ? 15.803 -6.510 12.873 1.00 15.33 103 LEU A O 1
ATOM 772 N N . GLU A 1 104 ? 15.179 -8.294 14.093 1.00 14.83 104 GLU A N 1
ATOM 773 C CA . GLU A 1 104 ? 16.334 -8.225 14.970 1.00 15.90 104 GLU A CA 1
ATOM 774 C C . GLU A 1 104 ? 17.632 -8.465 14.209 1.00 15.65 104 GLU A C 1
ATOM 775 O O . GLU A 1 104 ? 18.651 -7.848 14.510 1.00 15.94 104 GLU A O 1
ATOM 781 N N . SER A 1 105 ? 17.592 -9.347 13.213 1.00 16.19 105 SER A N 1
ATOM 782 C CA . SER A 1 105 ? 18.790 -9.649 12.437 1.00 17.76 105 SER A CA 1
ATOM 783 C C . SER A 1 105 ? 19.341 -8.412 11.735 1.00 17.01 105 SER A C 1
ATOM 784 O O . SER A 1 105 ? 20.556 -8.255 11.627 1.00 19.31 105 SER A O 1
ATOM 787 N N . ILE A 1 106 ? 18.466 -7.534 11.257 1.00 16.00 106 ILE A N 1
ATOM 788 C CA . ILE A 1 106 ? 18.954 -6.334 10.591 1.00 16.40 106 ILE A CA 1
ATOM 789 C C . ILE A 1 106 ? 19.122 -5.164 11.555 1.00 15.80 106 ILE A C 1
ATOM 790 O O . ILE A 1 106 ? 19.960 -4.298 11.325 1.00 16.99 106 ILE A O 1
ATOM 795 N N . LEU A 1 107 ? 18.343 -5.139 12.637 1.00 15.30 107 LEU A N 1
ATOM 796 C CA . LEU A 1 107 ? 18.473 -4.068 13.626 1.00 15.08 107 LEU A CA 1
ATOM 797 C C . LEU A 1 107 ? 19.814 -4.208 14.350 1.00 16.69 107 LEU A C 1
ATOM 798 O O . LEU A 1 107 ? 20.455 -3.216 14.687 1.00 17.46 107 LEU A O 1
ATOM 803 N N . PHE A 1 108 ? 20.237 -5.448 14.574 1.00 17.00 108 PHE A N 1
ATOM 804 C CA . PHE A 1 108 ? 21.502 -5.713 15.249 1.00 19.21 108 PHE A CA 1
ATOM 805 C C . PHE A 1 108 ? 22.569 -6.173 14.260 1.00 20.00 108 PHE A C 1
ATOM 806 O O . PHE A 1 108 ? 23.613 -6.687 14.658 1.00 21.91 108 PHE A O 1
ATOM 814 N N . GLY A 1 109 ? 22.298 -5.981 12.972 1.00 20.55 109 GLY A N 1
ATOM 815 C CA . GLY A 1 109 ? 23.239 -6.383 11.942 1.00 20.83 109 GLY A CA 1
ATOM 816 C C . GLY A 1 109 ? 24.551 -5.629 12.019 1.00 21.29 109 GLY A C 1
ATOM 817 O O . GLY A 1 109 ? 24.680 -4.659 12.766 1.00 21.88 109 GLY A O 1
ATOM 818 N N . ARG A 1 110 ? 25.528 -6.075 11.236 1.00 22.13 110 ARG A N 1
ATOM 819 C CA . ARG A 1 110 ? 26.845 -5.451 11.212 1.00 22.55 110 ARG A CA 1
ATOM 820 C C . ARG A 1 110 ? 26.879 -4.176 10.375 1.00 22.15 110 ARG A C 1
ATOM 821 O O . ARG A 1 110 ? 27.765 -3.339 10.547 1.00 23.22 110 ARG A O 1
ATOM 829 N N . ALA A 1 111 ? 25.908 -4.026 9.479 1.00 20.87 111 ALA A N 1
ATOM 830 C CA . ALA A 1 111 ? 25.837 -2.851 8.617 1.00 19.91 111 ALA A CA 1
ATOM 831 C C . ALA A 1 111 ? 24.551 -2.065 8.852 1.00 19.79 111 ALA A C 1
ATOM 832 O O . ALA A 1 111 ? 23.548 -2.619 9.302 1.00 18.82 111 ALA A O 1
ATOM 834 N N . PRO A 1 112 ? 24.564 -0.756 8.554 1.00 18.67 112 PRO A N 1
ATOM 835 C CA . PRO A 1 112 ? 23.360 0.057 8.753 1.00 18.96 112 PRO A CA 1
ATOM 836 C C . PRO A 1 112 ? 22.240 -0.310 7.782 1.00 17.45 112 PRO A C 1
ATOM 837 O O . PRO A 1 112 ? 22.492 -0.829 6.694 1.00 18.16 112 PRO A O 1
ATOM 841 N N . ILE A 1 113 ? 21.001 -0.058 8.188 1.00 15.55 113 ILE A N 1
ATOM 842 C CA . ILE A 1 113 ? 19.849 -0.353 7.342 1.00 14.19 113 ILE A CA 1
ATOM 843 C C . ILE A 1 113 ? 19.754 0.729 6.265 1.00 12.11 113 ILE A C 1
ATOM 844 O O . ILE A 1 113 ? 19.739 1.917 6.570 1.00 12.97 113 ILE A O 1
ATOM 849 N N . PRO A 1 114 ? 19.691 0.329 4.986 1.00 11.71 114 PRO A N 1
ATOM 850 C CA . PRO A 1 114 ? 19.607 1.319 3.905 1.00 11.58 114 PRO A CA 1
ATOM 851 C C . PRO A 1 114 ? 18.411 2.257 3.991 1.00 10.34 114 PRO A C 1
ATOM 852 O O . PRO A 1 114 ? 17.312 1.852 4.370 1.00 10.68 114 PRO A O 1
ATOM 856 N N . LYS A 1 115 ? 18.633 3.511 3.609 1.00 9.94 115 LYS A N 1
ATOM 857 C CA . LYS A 1 115 ? 17.579 4.516 3.630 1.00 10.82 115 LYS A CA 1
ATOM 858 C C . LYS A 1 115 ? 17.315 5.086 2.242 1.00 11.24 115 LYS A C 1
ATOM 859 O O . LYS A 1 115 ? 18.220 5.177 1.404 1.00 12.99 115 LYS A O 1
ATOM 865 N N . LYS A 1 116 ? 16.060 5.445 1.999 1.00 9.78 116 LYS A N 1
ATOM 866 C CA . LYS A 1 116 ? 15.657 6.062 0.744 1.00 9.45 116 LYS A CA 1
ATOM 867 C C . LYS A 1 116 ? 15.782 7.569 0.958 1.00 8.82 116 LYS A C 1
ATOM 868 O O . LYS A 1 116 ? 15.815 8.048 2.101 1.00 10.39 116 LYS A O 1
ATOM 874 N N . THR A 1 117 ? 15.849 8.318 -0.135 1.00 9.25 117 THR A N 1
ATOM 875 C CA . THR A 1 117 ? 15.965 9.769 -0.047 1.00 9.87 117 THR A CA 1
ATOM 876 C C . THR A 1 117 ? 15.078 10.434 -1.087 1.00 9.87 117 THR A C 1
ATOM 877 O O . THR A 1 117 ? 14.553 9.776 -1.986 1.00 10.07 117 THR A O 1
ATOM 881 N N . GLY A 1 118 ? 14.921 11.744 -0.950 1.00 9.83 118 GLY A N 1
ATOM 882 C CA . GLY A 1 118 ? 14.129 12.511 -1.888 1.00 10.94 118 GLY A CA 1
ATOM 883 C C . GLY A 1 118 ? 12.727 11.993 -2.116 1.00 10.86 118 GLY A C 1
ATOM 884 O O . GLY A 1 118 ? 11.998 11.685 -1.170 1.00 11.05 118 GLY A O 1
ATOM 885 N N . GLU A 1 119 ? 12.367 11.880 -3.390 1.00 11.45 119 GLU A N 1
ATOM 886 C CA . GLU A 1 119 ? 11.040 11.426 -3.786 1.00 12.07 119 GLU A CA 1
ATOM 887 C C . GLU A 1 119 ? 10.740 9.976 -3.436 1.00 11.93 119 GLU A C 1
ATOM 888 O O . GLU A 1 119 ? 9.596 9.538 -3.547 1.00 12.55 119 GLU A O 1
ATOM 894 N N . ASP A 1 120 ? 11.750 9.225 -3.017 1.00 9.77 120 ASP A N 1
ATOM 895 C CA . ASP A 1 120 ? 11.518 7.830 -2.672 1.00 11.13 120 ASP A CA 1
ATOM 896 C C . ASP A 1 120 ? 11.030 7.650 -1.241 1.00 10.08 120 ASP A C 1
ATOM 897 O O . ASP A 1 120 ? 10.609 6.560 -0.855 1.00 11.11 120 ASP A O 1
ATOM 902 N N . ILE A 1 121 ? 11.085 8.723 -0.459 1.00 9.31 121 ILE A N 1
ATOM 903 C CA . ILE A 1 121 ? 10.618 8.674 0.921 1.00 8.07 121 ILE A CA 1
ATOM 904 C C . ILE A 1 121 ? 9.092 8.695 0.892 1.00 8.67 121 ILE A C 1
ATOM 905 O O . ILE A 1 121 ? 8.493 9.414 0.089 1.00 10.78 121 ILE A O 1
ATOM 910 N N . GLY A 1 122 ? 8.474 7.891 1.754 1.00 8.32 122 GLY A N 1
ATOM 911 C CA . GLY A 1 122 ? 7.025 7.805 1.803 1.00 9.49 122 GLY A CA 1
ATOM 912 C C . GLY A 1 122 ? 6.314 8.984 2.423 1.00 10.08 122 GLY A C 1
ATOM 913 O O . GLY A 1 122 ? 6.942 9.890 2.980 1.00 11.47 122 GLY A O 1
ATOM 914 N N . SER A 1 123 ? 4.988 8.940 2.345 1.00 9.64 123 SER A N 1
ATOM 915 C CA . SER A 1 123 ? 4.133 9.999 2.853 1.00 10.14 123 SER A CA 1
ATOM 916 C C . SER A 1 123 ? 3.425 9.668 4.161 1.00 10.07 123 SER A C 1
ATOM 917 O O . SER A 1 123 ? 3.455 8.530 4.640 1.00 10.70 123 SER A O 1
ATOM 920 N N . PHE A 1 124 ? 2.770 10.688 4.710 1.00 9.21 124 PHE A N 1
ATOM 921 C CA . PHE A 1 124 ? 2.035 10.585 5.961 1.00 9.23 124 PHE A CA 1
ATOM 922 C C . PHE A 1 124 ? 0.667 11.240 5.808 1.00 10.70 124 PHE A C 1
ATOM 923 O O . PHE A 1 124 ? 0.568 12.350 5.295 1.00 12.53 124 PHE A O 1
ATOM 931 N N . LYS A 1 125 ? -0.378 10.563 6.267 1.00 11.18 125 LYS A N 1
ATOM 932 C CA . LYS A 1 125 ? -1.728 11.105 6.184 1.00 12.19 125 LYS A CA 1
ATOM 933 C C . LYS A 1 125 ? -2.391 11.126 7.555 1.00 13.92 125 LYS A C 1
ATOM 934 O O . LYS A 1 125 ? -2.537 10.087 8.196 1.00 13.85 125 LYS A O 1
ATOM 940 N N . CYS A 1 126 ? -2.786 12.314 8.003 1.00 15.80 126 CYS A N 1
ATOM 941 C CA . CYS A 1 126 ? -3.455 12.461 9.291 1.00 18.50 126 CYS A CA 1
ATOM 942 C C . CYS A 1 126 ? -4.863 11.871 9.218 1.00 19.70 126 CYS A C 1
ATOM 943 O O . CYS A 1 126 ? -5.318 11.576 8.093 1.00 20.91 126 CYS A O 1
ATOM 947 N N . PRO B 1 2 ? 25.917 31.840 9.625 1.00 24.80 2 PRO B N 1
ATOM 948 C CA . PRO B 1 2 ? 25.476 30.514 10.112 1.00 23.44 2 PRO B CA 1
ATOM 949 C C . PRO B 1 2 ? 26.011 29.404 9.208 1.00 22.86 2 PRO B C 1
ATOM 950 O O . PRO B 1 2 ? 26.321 29.642 8.041 1.00 23.62 2 PRO B O 1
ATOM 954 N N . ALA B 1 3 ? 26.114 28.194 9.751 1.00 21.92 3 ALA B N 1
ATOM 955 C CA . ALA B 1 3 ? 26.632 27.051 9.000 1.00 22.22 3 ALA B CA 1
ATOM 956 C C . ALA B 1 3 ? 25.602 26.362 8.107 1.00 22.52 3 ALA B C 1
ATOM 957 O O . ALA B 1 3 ? 25.876 26.099 6.935 1.00 24.64 3 ALA B O 1
ATOM 959 N N . ILE B 1 4 ? 24.428 26.054 8.654 1.00 21.65 4 ILE B N 1
ATOM 960 C CA . ILE B 1 4 ? 23.390 25.398 7.863 1.00 21.21 4 ILE B CA 1
ATOM 961 C C . ILE B 1 4 ? 22.137 26.255 7.742 1.00 18.94 4 ILE B C 1
ATOM 962 O O . ILE B 1 4 ? 21.322 26.049 6.846 1.00 21.71 4 ILE B O 1
ATOM 967 N N . PHE B 1 5 ? 21.981 27.210 8.653 1.00 17.38 5 PHE B N 1
ATOM 968 C CA . PHE B 1 5 ? 20.848 28.130 8.618 1.00 14.90 5 PHE B CA 1
ATOM 969 C C . PHE B 1 5 ? 21.327 29.370 7.873 1.00 14.66 5 PHE B C 1
ATOM 970 O O . PHE B 1 5 ? 22.490 29.751 7.996 1.00 16.99 5 PHE B O 1
ATOM 978 N N . THR B 1 6 ? 20.455 29.992 7.089 1.00 12.81 6 THR B N 1
ATOM 979 C CA . THR B 1 6 ? 20.838 31.219 6.397 1.00 13.27 6 THR B CA 1
ATOM 980 C C . THR B 1 6 ? 20.503 32.338 7.379 1.00 14.26 6 THR B C 1
ATOM 981 O O . THR B 1 6 ? 19.914 32.081 8.433 1.00 12.57 6 THR B O 1
ATOM 985 N N . HIS B 1 7 ? 20.866 33.574 7.051 1.00 13.92 7 HIS B N 1
ATOM 986 C CA . HIS B 1 7 ? 20.569 34.679 7.953 1.00 13.65 7 HIS B CA 1
ATOM 987 C C . HIS B 1 7 ? 19.063 34.906 8.047 1.00 13.71 7 HIS B C 1
ATOM 988 O O . HIS B 1 7 ? 18.588 35.612 8.940 1.00 15.71 7 HIS B O 1
ATOM 995 N N . GLU B 1 8 ? 18.315 34.297 7.128 1.00 13.59 8 GLU B N 1
ATOM 996 C CA . GLU B 1 8 ? 16.860 34.421 7.109 1.00 13.14 8 GLU B CA 1
ATOM 997 C C . GLU B 1 8 ? 16.192 33.283 7.880 1.00 12.78 8 GLU B C 1
ATOM 998 O O . GLU B 1 8 ? 14.966 33.160 7.869 1.00 13.92 8 GLU B O 1
ATOM 1004 N N . GLY B 1 9 ? 16.995 32.444 8.527 1.00 11.64 9 GLY B N 1
ATOM 1005 C CA . GLY B 1 9 ? 16.443 31.332 9.286 1.00 10.73 9 GLY B CA 1
ATOM 1006 C C . GLY B 1 9 ? 15.973 30.185 8.408 1.00 10.97 9 GLY B C 1
ATOM 1007 O O . GLY B 1 9 ? 15.072 29.423 8.785 1.00 11.89 9 GLY B O 1
ATOM 1008 N N . LYS B 1 10 ? 16.581 30.056 7.231 1.00 10.52 10 LYS B N 1
ATOM 1009 C CA . LYS B 1 10 ? 16.213 28.995 6.301 1.00 11.90 10 LYS B CA 1
ATOM 1010 C C . LYS B 1 10 ? 17.243 27.876 6.272 1.00 11.23 10 LYS B C 1
ATOM 1011 O O . LYS B 1 10 ? 18.432 28.099 6.498 1.00 12.02 10 LYS B O 1
ATOM 1017 N N . VAL B 1 11 ? 16.768 26.666 6.000 1.00 10.79 11 VAL B N 1
ATOM 1018 C CA . VAL B 1 11 ? 17.624 25.492 5.894 1.00 11.88 11 VAL B CA 1
ATOM 1019 C C . VAL B 1 11 ? 17.213 24.826 4.587 1.00 11.33 11 VAL B C 1
ATOM 1020 O O . VAL B 1 11 ? 16.027 24.626 4.344 1.00 11.92 11 VAL B O 1
ATOM 1024 N N . GLU B 1 12 ? 18.183 24.487 3.747 1.00 11.68 12 GLU B N 1
ATOM 1025 C CA . GLU B 1 12 ? 17.875 23.870 2.463 1.00 11.96 12 GLU B CA 1
ATOM 1026 C C . GLU B 1 12 ? 18.518 22.506 2.290 1.00 11.23 12 GLU B C 1
ATOM 1027 O O . GLU B 1 12 ? 19.622 22.262 2.772 1.00 10.25 12 GLU B O 1
ATOM 1033 N N . GLY B 1 13 ? 17.823 21.617 1.591 1.00 10.73 13 GLY B N 1
ATOM 1034 C CA . GLY B 1 13 ? 18.374 20.302 1.350 1.00 10.81 13 GLY B CA 1
ATOM 1035 C C . GLY B 1 13 ? 17.412 19.355 0.669 1.00 10.14 13 GLY B C 1
ATOM 1036 O O . GLY B 1 13 ? 16.242 19.678 0.459 1.00 10.33 13 GLY B O 1
ATOM 1037 N N . VAL B 1 14 ? 17.926 18.188 0.301 1.00 10.17 14 VAL B N 1
ATOM 1038 C CA . VAL B 1 14 ? 17.122 17.147 -0.319 1.00 9.98 14 VAL B CA 1
ATOM 1039 C C . VAL B 1 14 ? 16.645 16.274 0.841 1.00 10.33 14 VAL B C 1
ATOM 1040 O O . VAL B 1 14 ? 17.453 15.802 1.641 1.00 10.23 14 VAL B O 1
ATOM 1044 N N . PRO B 1 15 ? 15.325 16.060 0.960 1.00 10.20 15 PRO B N 1
ATOM 1045 C CA . PRO B 1 15 ? 14.840 15.228 2.065 1.00 9.78 15 PRO B CA 1
ATOM 1046 C C . PRO B 1 15 ? 15.622 13.921 2.187 1.00 9.00 15 PRO B C 1
ATOM 1047 O O . PRO B 1 15 ? 15.812 13.208 1.200 1.00 10.12 15 PRO B O 1
ATOM 1051 N N . GLY B 1 16 ? 16.084 13.608 3.392 1.00 9.91 16 GLY B N 1
ATOM 1052 C CA . GLY B 1 16 ? 16.826 12.377 3.580 1.00 9.71 16 GLY B CA 1
ATOM 1053 C C . GLY B 1 16 ? 18.333 12.530 3.538 1.00 10.26 16 GLY B C 1
ATOM 1054 O O . GLY B 1 16 ? 19.053 11.636 3.985 1.00 11.87 16 GLY B O 1
ATOM 1055 N N . ASN B 1 17 ? 18.813 13.641 2.987 1.00 10.09 17 ASN B N 1
ATOM 1056 C CA . ASN B 1 17 ? 20.250 13.904 2.914 1.00 10.58 17 ASN B CA 1
ATOM 1057 C C . ASN B 1 17 ? 20.567 15.119 3.772 1.00 10.71 17 ASN B C 1
ATOM 1058 O O . ASN B 1 17 ? 19.749 16.032 3.880 1.00 10.18 17 ASN B O 1
ATOM 1063 N N . TYR B 1 18 ? 21.759 15.135 4.361 1.00 10.76 18 TYR B N 1
ATOM 1064 C CA . TYR B 1 18 ? 22.175 16.247 5.209 1.00 9.94 18 TYR B CA 1
ATOM 1065 C C . TYR B 1 18 ? 21.929 17.561 4.471 1.00 9.40 18 TYR B C 1
ATOM 1066 O O . TYR B 1 18 ? 22.245 17.682 3.292 1.00 10.14 18 TYR B O 1
ATOM 1075 N N . PRO B 1 19 ? 21.416 18.584 5.167 1.00 9.37 19 PRO B N 1
ATOM 1076 C CA . PRO B 1 19 ? 21.035 18.671 6.579 1.00 9.91 19 PRO B CA 1
ATOM 1077 C C . PRO B 1 19 ? 19.633 18.172 6.910 1.00 9.41 19 PRO B C 1
ATOM 1078 O O . PRO B 1 19 ? 19.149 18.407 8.016 1.00 9.68 19 PRO B O 1
ATOM 1082 N N . LEU B 1 20 ? 18.992 17.483 5.969 1.00 8.97 20 LEU B N 1
ATOM 1083 C CA . LEU B 1 20 ? 17.639 16.984 6.183 1.00 8.86 20 LEU B CA 1
ATOM 1084 C C . LEU B 1 20 ? 17.517 15.477 6.414 1.00 9.19 20 LEU B C 1
ATOM 1085 O O . LEU B 1 20 ? 16.587 14.832 5.921 1.00 8.82 20 LEU B O 1
ATOM 1090 N N . THR B 1 21 ? 18.469 14.906 7.145 1.00 9.33 21 THR B N 1
ATOM 1091 C CA . THR B 1 21 ? 18.372 13.494 7.487 1.00 9.82 21 THR B CA 1
ATOM 1092 C C . THR B 1 21 ? 17.430 13.457 8.692 1.00 8.75 21 THR B C 1
ATOM 1093 O O . THR B 1 21 ? 17.190 14.484 9.340 1.00 8.40 21 THR B O 1
ATOM 1097 N N . ALA B 1 22 ? 16.902 12.281 9.000 1.00 8.70 22 ALA B N 1
ATOM 1098 C CA . ALA B 1 22 ? 16.006 12.151 10.138 1.00 9.32 22 ALA B CA 1
ATOM 1099 C C . ALA B 1 22 ? 16.722 12.597 11.414 1.00 8.68 22 ALA B C 1
ATOM 1100 O O . ALA B 1 22 ? 16.163 13.324 12.235 1.00 9.03 22 ALA B O 1
ATOM 1102 N N . GLU B 1 23 ? 17.969 12.165 11.575 1.00 9.14 23 GLU B N 1
ATOM 1103 C CA . GLU B 1 23 ? 18.753 12.516 12.756 1.00 11.30 23 GLU B CA 1
ATOM 1104 C C . GLU B 1 23 ? 19.025 14.018 12.862 1.00 10.12 23 GLU B C 1
ATOM 1105 O O . GLU B 1 23 ? 18.911 14.600 13.943 1.00 10.77 23 GLU B O 1
ATOM 1111 N N . ASN B 1 24 ? 19.383 14.640 11.742 1.00 9.98 24 ASN B N 1
ATOM 1112 C CA . ASN B 1 24 ? 19.652 16.080 11.710 1.00 11.30 24 ASN B CA 1
ATOM 1113 C C . ASN B 1 24 ? 18.414 16.859 12.133 1.00 9.64 24 ASN B C 1
ATOM 1114 O O . ASN B 1 24 ? 18.485 17.782 12.943 1.00 9.46 24 ASN B O 1
ATOM 1119 N N . LEU B 1 25 ? 17.284 16.498 11.538 1.00 8.42 25 LEU B N 1
ATOM 1120 C CA . LEU B 1 25 ? 16.022 17.177 11.816 1.00 8.83 25 LEU B CA 1
ATOM 1121 C C . LEU B 1 25 ? 15.582 16.966 13.256 1.00 8.22 25 LEU B C 1
ATOM 1122 O O . LEU B 1 25 ? 15.063 17.880 13.899 1.00 8.88 25 LEU B O 1
ATOM 1127 N N . PHE B 1 26 ? 15.797 15.764 13.766 1.00 8.09 26 PHE B N 1
ATOM 1128 C CA . PHE B 1 26 ? 15.465 15.484 15.150 1.00 9.09 26 PHE B CA 1
ATOM 1129 C C . PHE B 1 26 ? 16.260 16.442 16.043 1.00 8.09 26 PHE B C 1
ATOM 1130 O O . PHE B 1 26 ? 15.703 17.047 16.965 1.00 8.86 26 PHE B O 1
ATOM 1138 N N . ARG B 1 27 ? 17.559 16.581 15.774 1.00 8.04 27 ARG B N 1
ATOM 1139 C CA . ARG B 1 27 ? 18.398 17.460 16.582 1.00 9.34 27 ARG B CA 1
ATOM 1140 C C . ARG B 1 27 ? 18.010 18.923 16.422 1.00 8.97 27 ARG B C 1
ATOM 1141 O O . ARG B 1 27 ? 18.070 19.683 17.384 1.00 9.52 27 ARG B O 1
ATOM 1149 N N . ILE B 1 28 ? 17.613 19.328 15.219 1.00 8.67 28 ILE B N 1
ATOM 1150 C CA . ILE B 1 28 ? 17.197 20.711 15.013 1.00 8.90 28 ILE B CA 1
ATOM 1151 C C . ILE B 1 28 ? 15.951 20.975 15.859 1.00 7.82 28 ILE B C 1
ATOM 1152 O O . ILE B 1 28 ? 15.850 22.009 16.507 1.00 8.44 28 ILE B O 1
ATOM 1157 N N . GLY B 1 29 ? 15.015 20.028 15.865 1.00 8.39 29 GLY B N 1
ATOM 1158 C CA . GLY B 1 29 ? 13.808 20.190 16.663 1.00 8.97 29 GLY B CA 1
ATOM 1159 C C . GLY B 1 29 ? 14.142 20.288 18.144 1.00 8.31 29 GLY B C 1
ATOM 1160 O O . GLY B 1 29 ? 13.605 21.139 18.861 1.00 8.28 29 GLY B O 1
ATOM 1161 N N . LEU B 1 30 ? 15.035 19.420 18.607 1.00 9.14 30 LEU B N 1
ATOM 1162 C CA . LEU B 1 30 ? 15.447 19.424 20.005 1.00 9.12 30 LEU B CA 1
ATOM 1163 C C . LEU B 1 30 ? 16.089 20.770 20.350 1.00 9.60 30 LEU B C 1
ATOM 1164 O O . LEU B 1 30 ? 15.786 21.372 21.382 1.00 10.07 30 LEU B O 1
ATOM 1169 N N . ALA B 1 31 ? 16.965 21.247 19.474 1.00 10.07 31 ALA B N 1
ATOM 1170 C CA . ALA B 1 31 ? 17.662 22.506 19.703 1.00 10.03 31 ALA B CA 1
ATOM 1171 C C . ALA B 1 31 ? 16.733 23.717 19.706 1.00 9.61 31 ALA B C 1
ATOM 1172 O O . ALA B 1 31 ? 16.892 24.621 20.525 1.00 10.49 31 ALA B O 1
ATOM 1174 N N . LEU B 1 32 ? 15.772 23.744 18.788 1.00 8.98 32 LEU B N 1
ATOM 1175 C CA . LEU B 1 32 ? 14.825 24.853 18.706 1.00 9.04 32 LEU B CA 1
ATOM 1176 C C . LEU B 1 32 ? 14.001 24.945 19.982 1.00 8.34 32 LEU B C 1
ATOM 1177 O O . LEU B 1 32 ? 13.829 26.026 20.548 1.00 9.10 32 LEU B O 1
ATOM 1182 N N . CYS B 1 33 ? 13.489 23.806 20.433 1.00 8.56 33 CYS B N 1
ATOM 1183 C CA . CYS B 1 33 ? 12.686 23.782 21.647 1.00 9.33 33 CYS B CA 1
ATOM 1184 C C . CYS B 1 33 ? 13.525 24.227 22.841 1.00 9.15 33 CYS B C 1
ATOM 1185 O O . CYS B 1 33 ? 13.077 25.019 23.671 1.00 9.85 33 CYS B O 1
ATOM 1188 N N . THR B 1 34 ? 14.753 23.728 22.908 1.00 9.26 34 THR B N 1
ATOM 1189 C CA . THR B 1 34 ? 15.662 24.063 23.996 1.00 10.80 34 THR B CA 1
ATOM 1190 C C . THR B 1 34 ? 15.963 25.554 24.023 1.00 9.72 34 THR B C 1
ATOM 1191 O O . THR B 1 34 ? 16.050 26.155 25.095 1.00 11.34 34 THR B O 1
ATOM 1195 N N . LEU B 1 35 ? 16.123 26.155 22.850 1.00 10.22 35 LEU B N 1
ATOM 1196 C CA . LEU B 1 35 ? 16.406 27.579 22.778 1.00 10.40 35 LEU B CA 1
ATOM 1197 C C . LEU B 1 35 ? 15.242 28.363 23.372 1.00 9.15 35 LEU B C 1
ATOM 1198 O O . LEU B 1 35 ? 15.448 29.300 24.145 1.00 10.21 35 LEU B O 1
ATOM 1203 N N . TRP B 1 36 ? 14.017 27.985 23.022 1.00 9.70 36 TRP B N 1
ATOM 1204 C CA . TRP B 1 36 ? 12.862 28.691 23.554 1.00 10.01 36 TRP B CA 1
ATOM 1205 C C . TRP B 1 36 ? 12.725 28.513 25.058 1.00 9.86 36 TRP B C 1
ATOM 1206 O O . TRP B 1 36 ? 12.372 29.458 25.763 1.00 10.51 36 TRP B O 1
ATOM 1217 N N . ILE B 1 37 ? 13.019 27.320 25.560 1.00 10.40 37 ILE B N 1
ATOM 1218 C CA . ILE B 1 37 ? 12.917 27.083 26.991 1.00 10.43 37 ILE B CA 1
ATOM 1219 C C . ILE B 1 37 ? 13.957 27.889 27.759 1.00 11.08 37 ILE B C 1
ATOM 1220 O O . ILE B 1 37 ? 13.626 28.631 28.681 1.00 11.98 37 ILE B O 1
ATOM 1225 N N . LEU B 1 38 ? 15.217 27.759 27.366 1.00 9.76 38 LEU B N 1
ATOM 1226 C CA . LEU B 1 38 ? 16.288 28.438 28.081 1.00 10.91 38 LEU B CA 1
ATOM 1227 C C . LEU B 1 38 ? 16.499 29.919 27.800 1.00 11.31 38 LEU B C 1
ATOM 1228 O O . LEU B 1 38 ? 16.876 30.666 28.706 1.00 11.22 38 LEU B O 1
ATOM 1233 N N . ASP B 1 39 ? 16.259 30.355 26.567 1.00 11.66 39 ASP B N 1
ATOM 1234 C CA . ASP B 1 39 ? 16.489 31.754 26.226 1.00 12.78 39 ASP B CA 1
ATOM 1235 C C . ASP B 1 39 ? 15.251 32.645 26.195 1.00 13.27 39 ASP B C 1
ATOM 1236 O O . ASP B 1 39 ? 15.366 33.862 26.327 1.00 13.19 39 ASP B O 1
ATOM 1241 N N . LYS B 1 40 ? 14.071 32.058 26.016 1.00 13.74 40 LYS B N 1
ATOM 1242 C CA . LYS B 1 40 ? 12.844 32.851 25.967 1.00 15.80 40 LYS B CA 1
ATOM 1243 C C . LYS B 1 40 ? 11.908 32.581 27.139 1.00 16.11 40 LYS B C 1
ATOM 1244 O O . LYS B 1 40 ? 10.836 33.179 27.239 1.00 17.72 40 LYS B O 1
ATOM 1250 N N . GLU B 1 41 ? 12.317 31.678 28.021 1.00 16.23 41 GLU B N 1
ATOM 1251 C CA . GLU B 1 41 ? 11.522 31.318 29.190 1.00 17.03 41 GLU B CA 1
ATOM 1252 C C . GLU B 1 41 ? 10.119 30.805 28.892 1.00 16.99 41 GLU B C 1
ATOM 1253 O O . GLU B 1 41 ? 9.179 31.067 29.646 1.00 18.46 41 GLU B O 1
ATOM 1259 N N . ILE B 1 42 ? 9.973 30.087 27.786 1.00 15.57 42 ILE B N 1
ATOM 1260 C CA . ILE B 1 42 ? 8.686 29.493 27.447 1.00 15.84 42 ILE B CA 1
ATOM 1261 C C . ILE B 1 42 ? 8.916 28.026 27.776 1.00 15.58 42 ILE B C 1
ATOM 1262 O O . ILE B 1 42 ? 9.560 27.302 27.017 1.00 14.84 42 ILE B O 1
ATOM 1267 N N . GLU B 1 43 ? 8.405 27.597 28.924 1.00 16.08 43 GLU B N 1
ATOM 1268 C CA . GLU B 1 43 ? 8.607 26.233 29.387 1.00 16.60 43 GLU B CA 1
ATOM 1269 C C . GLU B 1 43 ? 8.018 25.134 28.514 1.00 16.23 43 GLU B C 1
ATOM 1270 O O . GLU B 1 43 ? 8.568 24.034 28.453 1.00 16.25 43 GLU B O 1
ATOM 1276 N N . GLU B 1 44 ? 6.905 25.429 27.848 1.00 15.58 44 GLU B N 1
ATOM 1277 C CA . GLU B 1 44 ? 6.245 24.468 26.965 1.00 16.03 44 GLU B CA 1
ATOM 1278 C C . GLU B 1 44 ? 6.032 25.158 25.617 1.00 14.01 44 GLU B C 1
ATOM 1279 O O . GLU B 1 44 ? 4.915 25.539 25.274 1.00 13.14 44 GLU B O 1
ATOM 1285 N N . PRO B 1 45 ? 7.107 25.323 24.831 1.00 12.30 45 PRO B N 1
ATOM 1286 C CA . PRO B 1 45 ? 7.023 25.978 23.523 1.00 11.52 45 PRO B CA 1
ATOM 1287 C C . PRO B 1 45 ? 6.135 25.232 22.538 1.00 11.23 45 PRO B C 1
ATOM 1288 O O . PRO B 1 45 ? 5.956 24.018 22.643 1.00 11.20 45 PRO B O 1
ATOM 1292 N N . THR B 1 46 ? 5.599 25.967 21.571 1.00 11.21 46 THR B N 1
ATOM 1293 C CA . THR B 1 46 ? 4.749 25.376 20.554 1.00 11.47 46 THR B CA 1
ATOM 1294 C C . THR B 1 46 ? 5.298 25.677 19.168 1.00 10.88 46 THR B C 1
ATOM 1295 O O . THR B 1 46 ? 5.755 26.788 18.893 1.00 11.70 46 THR B O 1
ATOM 1299 N N . LEU B 1 47 ? 5.256 24.671 18.305 1.00 9.47 47 LEU B N 1
ATOM 1300 C CA . LEU B 1 47 ? 5.721 24.798 16.933 1.00 10.32 47 LEU B CA 1
ATOM 1301 C C . LEU B 1 47 ? 4.558 24.517 15.992 1.00 9.55 47 LEU B C 1
ATOM 1302 O O . LEU B 1 47 ? 3.829 23.546 16.171 1.00 10.11 47 LEU B O 1
ATOM 1307 N N . SER B 1 48 ? 4.385 25.380 15.000 1.00 10.11 48 SER B N 1
ATOM 1308 C CA . SER B 1 48 ? 3.339 25.197 14.008 1.00 10.73 48 SER B CA 1
ATOM 1309 C C . SER B 1 48 ? 3.994 24.767 12.702 1.00 10.61 48 SER B C 1
ATOM 1310 O O . SER B 1 48 ? 4.885 25.455 12.200 1.00 11.87 48 SER B O 1
ATOM 1313 N N . ILE B 1 49 ? 3.580 23.617 12.170 1.00 10.84 49 ILE B N 1
ATOM 1314 C CA . ILE B 1 49 ? 4.108 23.132 10.900 1.00 10.40 49 ILE B CA 1
ATOM 1315 C C . ILE B 1 49 ? 2.987 23.266 9.872 1.00 11.32 49 ILE B C 1
ATOM 1316 O O . ILE B 1 49 ? 1.809 23.196 10.215 1.00 11.79 49 ILE B O 1
ATOM 1321 N N . PRO B 1 50 ? 3.340 23.462 8.597 1.00 12.00 50 PRO B N 1
ATOM 1322 C CA . PRO B 1 50 ? 2.344 23.620 7.535 1.00 11.86 50 PRO B CA 1
ATOM 1323 C C . PRO B 1 50 ? 1.673 22.363 6.991 1.00 12.63 50 PRO B C 1
ATOM 1324 O O . PRO B 1 50 ? 0.561 22.429 6.458 1.00 13.90 50 PRO B O 1
ATOM 1328 N N . GLU B 1 51 ? 2.337 21.223 7.122 1.00 11.95 51 GLU B N 1
ATOM 1329 C CA . GLU B 1 51 ? 1.800 19.969 6.608 1.00 12.03 51 GLU B CA 1
ATOM 1330 C C . GLU B 1 51 ? 2.568 18.830 7.259 1.00 10.69 51 GLU B C 1
ATOM 1331 O O . GLU B 1 51 ? 3.544 19.061 7.967 1.00 11.18 51 GLU B O 1
ATOM 1337 N N . THR B 1 52 ? 2.136 17.600 7.015 1.00 10.19 52 THR B N 1
ATOM 1338 C CA . THR B 1 52 ? 2.806 16.452 7.599 1.00 9.82 52 THR B CA 1
ATOM 1339 C C . THR B 1 52 ? 3.533 15.608 6.566 1.00 9.76 52 THR B C 1
ATOM 1340 O O . THR B 1 52 ? 2.911 14.970 5.717 1.00 10.60 52 THR B O 1
ATOM 1344 N N . ASN B 1 53 ? 4.858 15.619 6.637 1.00 9.39 53 ASN B N 1
ATOM 1345 C CA . ASN B 1 53 ? 5.680 14.809 5.756 1.00 8.67 53 ASN B CA 1
ATOM 1346 C C . ASN B 1 53 ? 6.938 14.410 6.527 1.00 8.63 53 ASN B C 1
ATOM 1347 O O . ASN B 1 53 ? 7.105 14.777 7.691 1.00 8.39 53 ASN B O 1
ATOM 1352 N N . PHE B 1 54 ? 7.805 13.636 5.894 1.00 8.31 54 PHE B N 1
ATOM 1353 C CA . PHE B 1 54 ? 9.030 13.172 6.538 1.00 8.10 54 PHE B CA 1
ATOM 1354 C C . PHE B 1 54 ? 9.808 14.291 7.225 1.00 7.56 54 PHE B C 1
ATOM 1355 O O . PHE B 1 54 ? 10.191 14.174 8.389 1.00 8.64 54 PHE B O 1
ATOM 1363 N N . VAL B 1 55 ? 10.034 15.379 6.502 1.00 8.38 55 VAL B N 1
ATOM 1364 C CA . VAL B 1 55 ? 10.795 16.493 7.039 1.00 8.24 55 VAL B CA 1
ATOM 1365 C C . VAL B 1 55 ? 10.139 17.176 8.235 1.00 7.98 55 VAL B C 1
ATOM 1366 O O . VAL B 1 55 ? 10.783 17.383 9.268 1.00 8.45 55 VAL B O 1
ATOM 1370 N N . THR B 1 56 ? 8.861 17.521 8.117 1.00 7.55 56 THR B N 1
ATOM 1371 C CA . THR B 1 56 ? 8.208 18.205 9.226 1.00 7.68 56 THR B CA 1
ATOM 1372 C C . THR B 1 56 ? 7.996 17.299 10.430 1.00 6.48 56 THR B C 1
ATOM 1373 O O . THR B 1 56 ? 8.028 17.769 11.559 1.00 7.07 56 THR B O 1
ATOM 1377 N N . LEU B 1 57 ? 7.793 16.007 10.200 1.00 7.05 57 LEU B N 1
ATOM 1378 C CA . LEU B 1 57 ? 7.586 15.101 11.317 1.00 7.64 57 LEU B CA 1
ATOM 1379 C C . LEU B 1 57 ? 8.886 14.757 12.041 1.00 6.93 57 LEU B C 1
ATOM 1380 O O . LEU B 1 57 ? 8.878 14.592 13.257 1.00 7.46 57 LEU B O 1
ATOM 1385 N N . ALA B 1 58 ? 9.996 14.655 11.316 1.00 8.02 58 ALA B N 1
ATOM 1386 C CA . ALA B 1 58 ? 11.272 14.378 11.974 1.00 8.87 58 ALA B CA 1
ATOM 1387 C C . ALA B 1 58 ? 11.569 15.560 12.901 1.00 8.80 58 ALA B C 1
ATOM 1388 O O . ALA B 1 58 ? 11.989 15.379 14.042 1.00 9.44 58 ALA B O 1
ATOM 1390 N N . LEU B 1 59 ? 11.334 16.773 12.407 1.00 7.34 59 LEU B N 1
ATOM 1391 C CA . LEU B 1 59 ? 11.537 17.980 13.200 1.00 8.10 59 LEU B CA 1
ATOM 1392 C C . LEU B 1 59 ? 10.628 17.944 14.427 1.00 8.68 59 LEU B C 1
ATOM 1393 O O . LEU B 1 59 ? 11.047 18.261 15.543 1.00 8.76 59 LEU B O 1
ATOM 1398 N N . SER B 1 60 ? 9.373 17.567 14.207 1.00 8.16 60 SER B N 1
ATOM 1399 C CA . SER B 1 60 ? 8.389 17.516 15.279 1.00 8.04 60 SER B CA 1
ATOM 1400 C C . SER B 1 60 ? 8.776 16.568 16.400 1.00 8.20 60 SER B C 1
ATOM 1401 O O . SER B 1 60 ? 8.604 16.882 17.574 1.00 8.01 60 SER B O 1
ATOM 1404 N N . VAL B 1 61 ? 9.297 15.405 16.031 1.00 7.07 61 VAL B N 1
ATOM 1405 C CA . VAL B 1 61 ? 9.705 14.416 17.012 1.00 8.11 61 VAL B CA 1
ATOM 1406 C C . VAL B 1 61 ? 10.762 14.998 17.950 1.00 7.03 61 VAL B C 1
ATOM 1407 O O . VAL B 1 61 ? 10.684 14.820 19.164 1.00 8.32 61 VAL B O 1
ATOM 1411 N N . GLY B 1 62 ? 11.746 15.695 17.387 1.00 7.53 62 GLY B N 1
ATOM 1412 C CA . GLY B 1 62 ? 12.782 16.302 18.207 1.00 8.16 62 GLY B CA 1
ATOM 1413 C C . GLY B 1 62 ? 12.222 17.403 19.089 1.00 7.66 62 GLY B C 1
ATOM 1414 O O . GLY B 1 62 ? 12.542 17.496 20.278 1.00 9.30 62 GLY B O 1
ATOM 1415 N N . PHE B 1 63 ? 11.376 18.246 18.508 1.00 7.66 63 PHE B N 1
ATOM 1416 C CA . PHE B 1 63 ? 10.763 19.341 19.252 1.00 9.22 63 PHE B CA 1
ATOM 1417 C C . PHE B 1 63 ? 9.981 18.802 20.467 1.00 10.34 63 PHE B C 1
ATOM 1418 O O . PHE B 1 63 ? 10.085 19.336 21.574 1.00 9.44 63 PHE B O 1
ATOM 1434 N N . ASN B 1 65 ? 10.373 15.863 21.948 1.00 9.25 65 ASN B N 1
ATOM 1435 C CA . ASN B 1 65 ? 11.268 15.175 22.882 1.00 8.65 65 ASN B CA 1
ATOM 1436 C C . ASN B 1 65 ? 11.866 16.127 23.911 1.00 9.31 65 ASN B C 1
ATOM 1437 O O . ASN B 1 65 ? 12.211 15.712 25.020 1.00 10.30 65 ASN B O 1
ATOM 1442 N N . ALA B 1 66 ? 11.979 17.401 23.547 1.00 10.23 66 ALA B N 1
ATOM 1443 C CA . ALA B 1 66 ? 12.529 18.408 24.445 1.00 11.59 66 ALA B CA 1
ATOM 1444 C C . ALA B 1 66 ? 11.449 19.084 25.287 1.00 11.49 66 ALA B C 1
ATOM 1445 O O . ALA B 1 66 ? 11.751 19.952 26.111 1.00 13.25 66 ALA B O 1
ATOM 1447 N N . GLY B 1 67 ? 10.194 18.694 25.072 1.00 11.09 67 GLY B N 1
ATOM 1448 C CA . GLY B 1 67 ? 9.102 19.253 25.849 1.00 12.42 67 GLY B CA 1
ATOM 1449 C C . GLY B 1 67 ? 8.147 20.178 25.119 1.00 11.46 67 GLY B C 1
ATOM 1450 O O . GLY B 1 67 ? 7.207 20.697 25.727 1.00 13.17 67 GLY B O 1
ATOM 1451 N N . GLY B 1 68 ? 8.372 20.392 23.827 1.00 10.65 68 GLY B N 1
ATOM 1452 C CA . GLY B 1 68 ? 7.499 21.270 23.069 1.00 11.30 68 GLY B CA 1
ATOM 1453 C C . GLY B 1 68 ? 6.355 20.544 22.389 1.00 11.57 68 GLY B C 1
ATOM 1454 O O . GLY B 1 68 ? 6.445 19.347 22.118 1.00 12.89 68 GLY B O 1
ATOM 1455 N N . SER B 1 69 ? 5.266 21.259 22.130 1.00 11.06 69 SER B N 1
ATOM 1456 C CA . SER B 1 69 ? 4.127 20.653 21.461 1.00 11.85 69 SER B CA 1
ATOM 1457 C C . SER B 1 69 ? 4.027 21.180 20.040 1.00 10.22 69 SER B C 1
ATOM 1458 O O . SER B 1 69 ? 4.441 22.302 19.750 1.00 11.64 69 SER B O 1
ATOM 1461 N N . VAL B 1 70 ? 3.464 20.364 19.159 1.00 9.82 70 VAL B N 1
ATOM 1462 C CA . VAL B 1 70 ? 3.356 20.709 17.749 1.00 10.65 70 VAL B CA 1
ATOM 1463 C C . VAL B 1 70 ? 1.927 20.626 17.222 1.00 9.18 70 VAL B C 1
ATOM 1464 O O . VAL B 1 70 ? 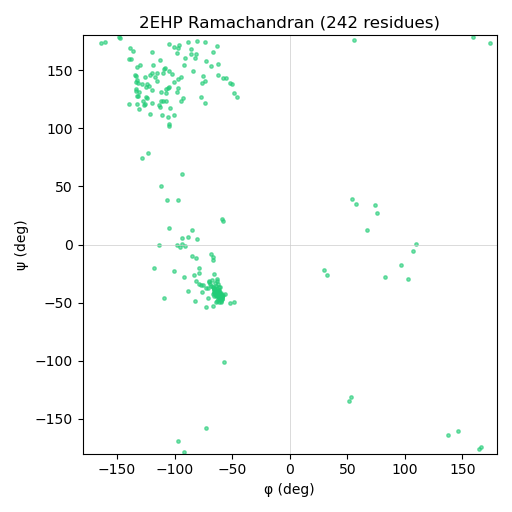1.153 19.759 17.624 1.00 11.87 70 VAL B O 1
ATOM 1468 N N . ASN B 1 71 ? 1.590 21.540 16.319 1.00 10.90 71 ASN B N 1
ATOM 1469 C CA . ASN B 1 71 ? 0.269 21.558 15.706 1.00 11.82 71 ASN B CA 1
ATOM 1470 C C . ASN B 1 71 ? 0.436 21.843 14.220 1.00 13.80 71 ASN B C 1
ATOM 1471 O O . ASN B 1 71 ? 1.460 22.372 13.787 1.00 12.84 71 ASN B O 1
ATOM 1476 N N . VAL B 1 72 ? -0.573 21.491 13.436 1.00 14.29 72 VAL B N 1
ATOM 1477 C CA . VAL B 1 72 ? -0.520 21.726 12.005 1.00 15.56 72 VAL B CA 1
ATOM 1478 C C . VAL B 1 72 ? -1.316 22.973 11.631 1.00 16.01 72 VAL B C 1
ATOM 1479 O O . VAL B 1 72 ? -2.542 22.997 11.755 1.00 20.70 72 VAL B O 1
ATOM 1483 N N . GLY B 1 73 ? -0.598 24.010 11.205 1.00 18.26 73 GLY B N 1
ATOM 1484 C CA . GLY B 1 73 ? -1.210 25.258 10.774 1.00 20.89 73 GLY B CA 1
ATOM 1485 C C . GLY B 1 73 ? -1.940 26.151 11.763 1.00 22.77 73 GLY B C 1
ATOM 1486 O O . GLY B 1 73 ? -2.616 27.089 11.343 1.00 24.22 73 GLY B O 1
ATOM 1487 N N . LYS B 1 74 ? -1.802 25.905 13.062 1.00 23.04 74 LYS B N 1
ATOM 1488 C CA . LYS B 1 74 ? -2.514 26.723 14.046 1.00 24.67 74 LYS B CA 1
ATOM 1489 C C . LYS B 1 74 ? -1.650 27.627 14.913 1.00 24.46 74 LYS B C 1
ATOM 1490 O O . LYS B 1 74 ? -1.790 27.618 16.127 1.00 27.53 74 LYS B O 1
ATOM 1496 N N . GLY B 1 75 ? -0.764 28.402 14.306 1.00 24.85 75 GLY B N 1
ATOM 1497 C CA . GLY B 1 75 ? 0.065 29.295 15.094 1.00 23.83 75 GLY B CA 1
ATOM 1498 C C . GLY B 1 75 ? 0.867 28.622 16.197 1.00 23.23 75 GLY B C 1
ATOM 1499 O O . GLY B 1 75 ? 0.753 27.426 16.441 1.00 24.45 75 GLY B O 1
ATOM 1500 N N . GLY B 1 76 ? 1.694 29.413 16.866 1.00 21.54 76 GLY B N 1
ATOM 1501 C CA . GLY B 1 76 ? 2.542 28.898 17.924 1.00 19.97 76 GLY B CA 1
ATOM 1502 C C . GLY B 1 76 ? 3.699 29.845 18.133 1.00 17.97 76 GLY B C 1
ATOM 1503 O O . GLY B 1 76 ? 3.817 30.845 17.429 1.00 19.08 76 GLY B O 1
ATOM 1504 N N . ASP B 1 77 ? 4.560 29.536 19.093 1.00 15.31 77 ASP B N 1
ATOM 1505 C CA . ASP B 1 77 ? 5.711 30.388 19.378 1.00 14.67 77 ASP B CA 1
ATOM 1506 C C . ASP B 1 77 ? 6.676 30.427 18.198 1.00 14.10 77 ASP B C 1
ATOM 1507 O O . ASP B 1 77 ? 7.321 31.447 17.934 1.00 14.66 77 ASP B O 1
ATOM 1512 N N . ILE B 1 78 ? 6.767 29.309 17.488 1.00 13.29 78 ILE B N 1
ATOM 1513 C CA . ILE B 1 78 ? 7.639 29.200 16.329 1.00 13.70 78 ILE B CA 1
ATOM 1514 C C . ILE B 1 78 ? 6.812 28.680 15.169 1.00 13.10 78 ILE B C 1
ATOM 1515 O O . ILE B 1 78 ? 5.990 27.782 15.340 1.00 13.08 78 ILE B O 1
ATOM 1520 N N . LYS B 1 79 ? 7.017 29.252 13.991 1.00 12.21 79 LYS B N 1
ATOM 1521 C CA . LYS B 1 79 ? 6.282 28.803 12.827 1.00 12.80 79 LYS B CA 1
ATOM 1522 C C . LYS B 1 79 ? 7.243 28.354 11.745 1.00 11.86 79 LYS B C 1
ATOM 1523 O O . LYS B 1 79 ? 8.264 28.998 11.484 1.00 12.65 79 LYS B O 1
ATOM 1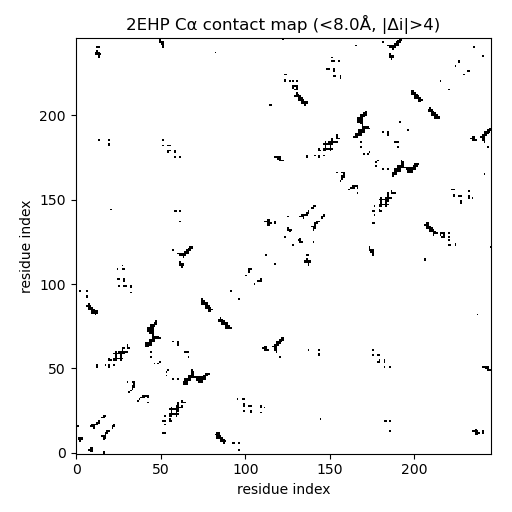529 N N . LEU B 1 80 ? 6.914 27.228 11.128 1.00 10.95 80 LEU B N 1
ATOM 1530 C CA . LEU B 1 80 ? 7.716 26.684 10.052 1.00 10.78 80 LEU B CA 1
ATOM 1531 C C . LEU B 1 80 ? 6.986 26.877 8.736 1.00 10.31 80 LEU B C 1
ATOM 1532 O O . LEU B 1 80 ? 5.784 26.611 8.634 1.00 10.57 80 LEU B O 1
ATOM 1537 N N . PHE B 1 81 ? 7.718 27.357 7.738 1.00 11.40 81 PHE B N 1
ATOM 1538 C CA . PHE B 1 81 ? 7.183 27.542 6.396 1.00 12.05 81 PHE B CA 1
ATOM 1539 C C . PHE B 1 81 ? 7.990 26.577 5.541 1.00 11.46 81 PHE B C 1
ATOM 1540 O O . PHE B 1 81 ? 9.195 26.420 5.744 1.00 12.22 81 PHE B O 1
ATOM 1548 N N . LEU B 1 82 ? 7.338 25.928 4.587 1.00 11.84 82 LEU B N 1
ATOM 1549 C CA . LEU B 1 82 ? 8.036 24.963 3.762 1.00 13.13 82 LEU B CA 1
ATOM 1550 C C . LEU B 1 82 ? 7.782 25.126 2.278 1.00 14.10 82 LEU B C 1
ATOM 1551 O O . LEU B 1 82 ? 6.641 25.192 1.827 1.00 16.13 82 LEU B O 1
ATOM 1556 N N . GLN B 1 83 ? 8.865 25.200 1.519 1.00 12.30 83 GLN B N 1
ATOM 1557 C CA . GLN B 1 83 ? 8.767 25.295 0.080 1.00 14.11 83 GLN B CA 1
ATOM 1558 C C . GLN B 1 83 ? 9.341 23.964 -0.394 1.00 12.70 83 GLN B C 1
ATOM 1559 O O . GLN B 1 83 ? 10.495 23.633 -0.117 1.00 12.95 83 GLN B O 1
ATOM 1565 N N . LYS B 1 84 ? 8.515 23.179 -1.074 1.00 13.46 84 LYS B N 1
ATOM 1566 C CA . LYS B 1 84 ? 8.939 21.870 -1.542 1.00 12.85 84 LYS B CA 1
ATOM 1567 C C . LYS B 1 84 ? 9.514 21.870 -2.952 1.00 14.76 84 LYS B C 1
ATOM 1568 O O . LYS B 1 84 ? 9.629 22.915 -3.594 1.00 16.21 84 LYS B O 1
ATOM 1574 N N . GLY B 1 85 ? 9.878 20.681 -3.415 1.00 14.88 85 GLY B N 1
ATOM 1575 C CA . GLY B 1 85 ? 10.467 20.518 -4.731 1.00 15.57 85 GLY B CA 1
ATOM 1576 C C . GLY B 1 85 ? 11.617 19.539 -4.591 1.00 15.26 85 GLY B C 1
ATOM 1577 O O . GLY B 1 85 ? 11.695 18.832 -3.586 1.00 16.71 85 GLY B O 1
ATOM 1578 N N . GLU B 1 86 ? 12.498 19.481 -5.585 1.00 15.84 86 GLU B N 1
ATOM 1579 C CA . GLU B 1 86 ? 13.646 18.584 -5.531 1.00 16.88 86 GLU B CA 1
ATOM 1580 C C . GLU B 1 86 ? 14.449 18.937 -4.286 1.00 15.80 86 GLU B C 1
ATOM 1581 O O . GLU B 1 86 ? 14.907 18.062 -3.544 1.00 16.83 86 GLU B O 1
ATOM 1587 N N . ILE B 1 87 ? 14.610 20.238 -4.074 1.00 13.68 87 ILE B N 1
ATOM 1588 C CA . ILE B 1 87 ? 15.325 20.759 -2.924 1.00 13.34 87 ILE B CA 1
ATOM 1589 C C . ILE B 1 87 ? 14.320 21.501 -2.055 1.00 13.72 87 ILE B C 1
ATOM 1590 O O . ILE B 1 87 ? 13.678 22.448 -2.504 1.00 16.53 87 ILE B O 1
ATOM 1595 N N . TYR B 1 88 ? 14.176 21.052 -0.816 1.00 11.44 88 TYR B N 1
ATOM 1596 C CA . TYR B 1 88 ? 13.266 21.675 0.135 1.00 12.04 88 TYR B CA 1
ATOM 1597 C C . TYR B 1 88 ? 13.947 22.863 0.796 1.00 11.97 88 TYR B C 1
ATOM 1598 O O . TYR B 1 88 ? 15.168 22.877 0.960 1.00 12.32 88 TYR B O 1
ATOM 1607 N N . VAL B 1 89 ? 13.152 23.859 1.166 1.00 11.25 89 VAL B N 1
ATOM 1608 C CA . VAL B 1 89 ? 13.662 25.013 1.890 1.00 11.56 89 VAL B CA 1
ATOM 1609 C C . VAL B 1 89 ? 12.736 25.207 3.083 1.00 11.74 89 VAL B C 1
ATOM 1610 O O . VAL B 1 89 ? 11.537 25.436 2.918 1.00 12.44 89 VAL B O 1
ATOM 1614 N N . LEU B 1 90 ? 13.297 25.067 4.279 1.00 10.87 90 LEU B N 1
ATOM 1615 C CA . LEU B 1 90 ? 12.553 25.246 5.517 1.00 11.97 90 LEU B CA 1
ATOM 1616 C C . LEU B 1 90 ? 12.814 26.664 5.983 1.00 12.40 90 LEU B C 1
ATOM 1617 O O . LEU B 1 90 ? 13.923 27.173 5.845 1.00 15.09 90 LEU B O 1
ATOM 1622 N N . GLU B 1 91 ? 11.791 27.305 6.529 1.00 13.32 91 GLU B N 1
ATOM 1623 C CA . GLU B 1 91 ? 11.932 28.664 7.022 1.00 13.46 91 GLU B CA 1
ATOM 1624 C C . GLU B 1 91 ? 11.311 28.732 8.410 1.00 12.33 91 GLU B C 1
ATOM 1625 O O . GLU B 1 91 ? 10.129 28.434 8.587 1.00 12.96 91 GLU B O 1
ATOM 1631 N N . PHE B 1 92 ? 12.123 29.110 9.390 1.00 11.55 92 PHE B N 1
ATOM 1632 C CA . PHE B 1 92 ? 11.678 29.213 10.774 1.00 12.24 92 PHE B CA 1
ATOM 1633 C C . PHE B 1 92 ? 11.547 30.667 11.212 1.00 13.16 92 PHE B C 1
ATOM 1634 O O . PHE B 1 92 ? 12.468 31.459 11.014 1.00 15.30 92 PHE B O 1
ATOM 1642 N N . GLN B 1 93 ? 10.407 31.008 11.803 1.00 12.22 93 GLN B N 1
ATOM 1643 C CA . GLN B 1 93 ? 10.172 32.363 12.296 1.00 13.79 93 GLN B CA 1
ATOM 1644 C C . GLN B 1 93 ? 9.598 32.278 13.705 1.00 13.34 93 GLN B C 1
ATOM 1645 O O . GLN B 1 93 ? 8.829 31.366 14.011 1.00 13.28 93 GLN B O 1
ATOM 1651 N N . PRO B 1 94 ? 9.956 33.227 14.585 1.00 13.10 94 PRO B N 1
ATOM 1652 C CA . PRO B 1 94 ? 10.846 34.375 14.385 1.00 12.67 94 PRO B CA 1
ATOM 1653 C C . PRO B 1 94 ? 12.260 34.058 14.870 1.00 12.66 94 PRO B C 1
ATOM 1654 O O . PRO B 1 94 ? 12.438 33.504 15.956 1.00 14.89 94 PRO B O 1
ATOM 1658 N N . LEU B 1 95 ? 13.262 34.409 14.073 1.00 14.39 95 LEU B N 1
ATOM 1659 C CA . LEU B 1 95 ? 14.649 34.157 14.444 1.00 14.77 95 LEU B CA 1
ATOM 1660 C C . LEU B 1 95 ? 15.567 35.309 14.073 1.00 16.00 95 LEU B C 1
ATOM 1661 O O . LEU B 1 95 ? 15.669 35.681 12.905 1.00 16.12 95 LEU B O 1
ATOM 1666 N N . SER B 1 96 ? 16.232 35.877 15.071 1.00 14.95 96 SER B N 1
ATOM 1667 C CA . SER B 1 96 ? 17.174 36.956 14.827 1.00 14.57 96 SER B CA 1
ATOM 1668 C C . SER B 1 96 ? 18.488 36.265 14.502 1.00 16.01 96 SER B C 1
ATOM 1669 O O . SER B 1 96 ? 18.624 35.058 14.701 1.00 15.68 96 SER B O 1
ATOM 1672 N N . GLU B 1 97 ? 19.458 37.015 14.001 1.00 15.97 97 GLU B N 1
ATOM 1673 C CA . GLU B 1 97 ? 20.738 36.410 13.680 1.00 17.62 97 GLU B CA 1
ATOM 1674 C C . GLU B 1 97 ? 21.398 35.874 14.949 1.00 16.28 97 GLU B C 1
ATOM 1675 O O . GLU B 1 97 ? 22.125 34.880 14.910 1.00 15.97 97 GLU B O 1
ATOM 1681 N N . THR B 1 98 ? 21.123 36.508 16.085 1.00 16.20 98 THR B N 1
ATOM 1682 C CA . THR B 1 98 ? 21.688 36.038 17.342 1.00 16.37 98 THR B CA 1
ATOM 1683 C C . THR B 1 98 ? 20.986 34.743 17.760 1.00 14.65 98 THR B C 1
ATOM 1684 O O . THR B 1 98 ? 21.620 33.840 18.304 1.00 14.32 98 THR B O 1
ATOM 1688 N N . ASP B 1 99 ? 19.680 34.655 17.510 1.00 12.69 99 ASP B N 1
ATOM 1689 C CA . ASP B 1 99 ? 18.937 33.435 17.833 1.00 12.00 99 ASP B CA 1
ATOM 1690 C C . ASP B 1 99 ? 19.531 32.271 17.051 1.00 11.81 99 ASP B C 1
ATOM 1691 O O . ASP B 1 99 ? 19.692 31.174 17.580 1.00 12.23 99 ASP B O 1
ATOM 1696 N N . ILE B 1 100 ? 19.839 32.515 15.781 1.00 11.26 100 ILE B N 1
ATOM 1697 C CA . ILE B 1 100 ? 20.403 31.482 14.923 1.00 12.27 100 ILE B CA 1
ATOM 1698 C C . ILE B 1 100 ? 21.772 31.036 15.417 1.00 14.02 100 ILE B C 1
ATOM 1699 O O . ILE B 1 100 ? 22.081 29.843 15.415 1.00 13.95 100 ILE B O 1
ATOM 1704 N N . LYS B 1 101 ? 22.590 31.990 15.845 1.00 14.50 101 LYS B N 1
ATOM 1705 C CA . LYS B 1 101 ? 23.912 31.665 16.360 1.00 15.31 101 LYS B CA 1
ATOM 1706 C C . LYS B 1 101 ? 23.763 30.810 17.618 1.00 13.64 101 LYS B C 1
ATOM 1707 O O . LYS B 1 101 ? 24.491 29.832 17.803 1.00 14.12 101 LYS B O 1
ATOM 1713 N N . LYS B 1 102 ? 22.820 31.182 18.481 1.00 13.10 102 LYS B N 1
ATOM 1714 C CA . LYS B 1 102 ? 22.567 30.429 19.709 1.00 14.17 102 LYS B CA 1
ATOM 1715 C C . LYS B 1 102 ? 22.044 29.036 19.376 1.00 15.06 102 LYS B C 1
ATOM 1716 O O . LYS B 1 102 ? 22.406 28.052 20.020 1.00 15.76 102 LYS B O 1
ATOM 1722 N N . LEU B 1 103 ? 21.182 28.964 18.368 1.00 14.46 103 LEU B N 1
ATOM 1723 C CA . LEU B 1 103 ? 20.604 27.699 17.940 1.00 14.49 103 LEU B CA 1
ATOM 1724 C C . LEU B 1 103 ? 21.689 26.758 17.431 1.00 14.41 103 LEU B C 1
ATOM 1725 O O . LEU B 1 103 ? 21.748 25.592 17.827 1.00 15.49 103 LEU B O 1
ATOM 1730 N N . GLU B 1 104 ? 22.550 27.262 16.551 1.00 14.42 104 GLU B N 1
ATOM 1731 C CA . GLU B 1 104 ? 23.614 26.427 16.011 1.00 14.99 104 GLU B CA 1
ATOM 1732 C C . GLU B 1 104 ? 24.641 26.040 17.068 1.00 15.46 104 GLU B C 1
ATOM 1733 O O . GLU B 1 104 ? 25.228 24.962 16.993 1.00 16.03 104 GLU B O 1
ATOM 1739 N N . SER B 1 105 ? 24.851 26.904 18.058 1.00 15.85 105 SER B N 1
ATOM 1740 C CA . SER B 1 105 ? 25.811 26.598 19.115 1.00 16.46 105 SER B CA 1
ATOM 1741 C C . SER B 1 105 ? 25.349 25.346 19.856 1.00 16.30 105 SER B C 1
ATOM 1742 O O . SER B 1 105 ? 26.157 24.490 20.214 1.00 16.95 105 SER B O 1
ATOM 1745 N N . ILE B 1 106 ? 24.040 25.251 20.074 1.00 15.76 106 ILE B N 1
ATOM 1746 C CA . ILE B 1 106 ? 23.438 24.107 20.751 1.00 16.62 106 ILE B CA 1
ATOM 1747 C C . ILE B 1 106 ? 23.497 22.890 19.827 1.00 16.70 106 ILE B C 1
ATOM 1748 O O . ILE B 1 106 ? 23.879 21.793 20.237 1.00 17.49 106 ILE B O 1
ATOM 1753 N N . LEU B 1 107 ? 23.120 23.103 18.572 1.00 17.44 107 LEU B N 1
ATOM 1754 C CA . LEU B 1 107 ? 23.096 22.048 17.567 1.00 18.72 107 LEU B CA 1
ATOM 1755 C C . LEU B 1 107 ? 24.451 21.384 17.325 1.00 19.78 107 LEU B C 1
ATOM 1756 O O . LEU B 1 107 ? 24.543 20.159 17.249 1.00 19.13 107 LEU B O 1
ATOM 1761 N N . PHE B 1 108 ? 25.499 22.193 17.207 1.00 21.34 108 PHE B N 1
ATOM 1762 C CA . PHE B 1 108 ? 26.839 21.675 16.953 1.00 24.16 108 PHE B CA 1
ATOM 1763 C C . PHE B 1 108 ? 27.699 21.478 18.197 1.00 25.09 108 PHE B C 1
ATOM 1764 O O . PHE B 1 108 ? 28.831 21.003 18.102 1.00 25.52 108 PHE B O 1
ATOM 1772 N N . GLY B 1 109 ? 27.161 21.834 19.358 1.00 25.53 109 GLY B N 1
ATOM 1773 C CA . GLY B 1 109 ? 27.911 21.688 20.594 1.00 26.29 109 GLY B CA 1
ATOM 1774 C C . GLY B 1 109 ? 28.061 20.247 21.048 1.00 26.63 109 GLY B C 1
ATOM 1775 O O . GLY B 1 109 ? 27.275 19.381 20.663 1.00 26.51 109 GLY B O 1
ATOM 1776 N N . ARG B 1 110 ? 29.073 19.994 21.872 1.00 26.19 110 ARG B N 1
ATOM 1777 C CA . ARG B 1 110 ? 29.331 18.656 22.391 1.00 25.21 110 ARG B CA 1
ATOM 1778 C C . ARG B 1 110 ? 28.449 18.374 23.602 1.00 25.05 110 ARG B C 1
ATOM 1779 O O . ARG B 1 110 ? 28.140 17.221 23.906 1.00 25.70 110 ARG B O 1
ATOM 1781 N N . ALA B 1 111 ? 28.050 19.439 24.290 1.00 25.01 111 ALA B N 1
ATOM 1782 C CA . ALA B 1 111 ? 27.207 19.319 25.470 1.00 24.61 111 ALA B CA 1
ATOM 1783 C C . ALA B 1 111 ? 25.913 18.577 25.148 1.00 24.90 111 ALA B C 1
ATOM 1784 O O . ALA B 1 111 ? 25.517 17.659 25.864 1.00 26.27 111 ALA B O 1
ATOM 1786 N N . ILE B 1 113 ? 22.189 17.317 24.286 1.00 26.13 113 ILE B N 1
ATOM 1787 C CA . ILE B 1 113 ? 21.031 18.159 24.549 1.00 25.90 113 ILE B CA 1
ATOM 1788 C C . ILE B 1 113 ? 20.030 17.429 25.435 1.00 25.48 113 ILE B C 1
ATOM 1789 O O . ILE B 1 113 ? 19.619 16.311 25.137 1.00 25.30 113 ILE B O 1
ATOM 1794 N N . PRO B 1 114 ? 19.636 18.056 26.553 1.00 24.49 114 PRO B N 1
ATOM 1795 C CA . PRO B 1 114 ? 18.677 17.471 27.498 1.00 24.14 114 PRO B CA 1
ATOM 1796 C C . PRO B 1 114 ? 17.359 17.081 26.837 1.00 22.76 114 PRO B C 1
ATOM 1797 O O . PRO B 1 114 ? 16.869 17.779 25.952 1.00 22.92 114 PRO B O 1
ATOM 1801 N N . LYS B 1 115 ? 16.786 15.969 27.283 1.00 20.14 115 LYS B N 1
ATOM 1802 C CA . LYS B 1 115 ? 15.523 15.487 26.736 1.00 19.19 115 LYS B CA 1
ATOM 1803 C C . LYS B 1 115 ? 14.535 15.161 27.851 1.00 17.74 115 LYS B C 1
ATOM 1804 O O . LYS B 1 115 ? 14.931 14.876 28.983 1.00 19.97 115 LYS B O 1
ATOM 1810 N N . LYS B 1 116 ? 13.248 15.217 27.529 1.00 15.39 116 LYS B N 1
ATOM 1811 C CA . LYS B 1 116 ? 12.206 14.901 28.490 1.00 14.37 116 LYS B CA 1
ATOM 1812 C C . LYS B 1 116 ? 11.800 13.457 28.233 1.00 13.24 116 LYS B C 1
ATOM 1813 O O . LYS B 1 116 ? 12.125 12.892 27.189 1.00 12.18 116 LYS B O 1
ATOM 1819 N N . THR B 1 117 ? 11.097 12.858 29.186 1.00 11.97 117 THR B N 1
ATOM 1820 C CA . THR B 1 117 ? 10.648 11.482 29.046 1.00 12.65 117 THR B CA 1
ATOM 1821 C C . THR B 1 117 ? 9.205 11.344 29.504 1.00 11.92 117 THR B C 1
ATOM 1822 O O . THR B 1 117 ? 8.658 12.239 30.149 1.00 12.80 117 THR B O 1
ATOM 1826 N N . GLY B 1 118 ? 8.598 10.214 29.167 1.00 12.82 118 GLY B N 1
ATOM 1827 C CA . GLY B 1 118 ? 7.227 9.959 29.561 1.00 14.46 118 GLY B CA 1
ATOM 1828 C C . GLY B 1 118 ? 6.261 11.068 29.203 1.00 15.20 118 GLY B C 1
ATOM 1829 O O . GLY B 1 118 ? 6.281 11.596 28.089 1.00 14.16 118 GLY B O 1
ATOM 1830 N N . GLU B 1 119 ? 5.416 11.425 30.164 1.00 16.47 119 GLU B N 1
ATOM 1831 C CA . GLU B 1 119 ? 4.409 12.461 29.978 1.00 17.71 119 GLU B CA 1
ATOM 1832 C C . GLU B 1 119 ? 4.963 13.871 29.821 1.00 17.69 119 GLU B C 1
ATOM 1833 O O . GLU B 1 119 ? 4.217 14.796 29.502 1.00 17.71 119 GLU B O 1
ATOM 1839 N N . ASP B 1 120 ? 6.262 14.044 30.041 1.00 15.55 120 ASP B N 1
ATOM 1840 C CA . ASP B 1 120 ? 6.868 15.364 29.902 1.00 15.64 120 ASP B CA 1
ATOM 1841 C C . ASP B 1 120 ? 7.175 15.680 28.439 1.00 13.17 120 ASP B C 1
ATOM 1842 O O . ASP B 1 120 ? 7.489 16.818 28.087 1.00 13.88 120 ASP B O 1
ATOM 1847 N N . ILE B 1 121 ? 7.088 14.661 27.591 1.00 12.00 121 ILE B N 1
ATOM 1848 C CA . ILE B 1 121 ? 7.322 14.828 26.164 1.00 11.29 121 ILE B CA 1
ATOM 1849 C C . ILE B 1 121 ? 6.104 15.548 25.589 1.00 11.18 121 ILE B C 1
ATOM 1850 O O . ILE B 1 121 ? 4.970 15.278 25.990 1.00 12.52 121 ILE B O 1
ATOM 1855 N N . GLY B 1 122 ? 6.343 16.472 24.661 1.00 10.19 122 GLY B N 1
ATOM 1856 C CA . GLY B 1 122 ? 5.255 17.238 24.067 1.00 11.37 122 GLY B CA 1
ATOM 1857 C C . GLY B 1 122 ? 4.269 16.466 23.208 1.00 10.11 122 GLY B C 1
ATOM 1858 O O . GLY B 1 122 ? 4.533 15.331 22.803 1.00 10.42 122 GLY B O 1
ATOM 1859 N N . SER B 1 123 ? 3.133 17.092 22.912 1.00 11.11 123 SER B N 1
ATOM 1860 C CA . SER B 1 123 ? 2.093 16.463 22.103 1.00 12.29 123 SER B CA 1
ATOM 1861 C C . SER B 1 123 ? 2.095 16.917 20.645 1.00 11.13 123 SER B C 1
ATOM 1862 O O . SER B 1 123 ? 2.787 17.867 20.269 1.00 11.56 123 SER B O 1
ATOM 1865 N N . PHE B 1 124 ? 1.305 16.223 19.831 1.00 10.65 124 PHE B N 1
ATOM 1866 C CA . PHE B 1 124 ? 1.172 16.544 18.417 1.00 11.08 124 PHE B CA 1
ATOM 1867 C C . PHE B 1 124 ? -0.307 16.541 18.061 1.00 11.86 124 PHE B C 1
ATOM 1868 O O . PHE B 1 124 ? -1.030 15.602 18.403 1.00 13.28 124 PHE B O 1
ATOM 1876 N N . LYS B 1 125 ? -0.752 17.584 17.371 1.00 12.00 125 LYS B N 1
ATOM 1877 C CA . LYS B 1 125 ? -2.144 17.659 16.956 1.00 14.34 125 LYS B CA 1
ATOM 1878 C C . LYS B 1 125 ? -2.253 17.932 15.460 1.00 14.73 125 LYS B C 1
ATOM 1879 O O . LYS B 1 125 ? -1.707 18.911 14.952 1.00 16.23 125 LYS B O 1
ATOM 1885 N N . CYS B 1 126 ? -2.949 17.041 14.760 1.00 16.23 126 CYS B N 1
ATOM 1886 C CA . CYS B 1 126 ? -3.162 17.170 13.326 1.00 17.63 126 CYS B CA 1
ATOM 1887 C C . CYS B 1 126 ? -4.082 18.351 13.036 1.00 17.93 126 CYS B C 1
ATOM 1888 O O . CYS B 1 126 ? -4.038 18.867 11.901 1.00 18.58 126 CYS B O 1
#

Sequence (246 aa):
AIFTHEGKVEGVPGNYPLTAENLFRIGLALCTLWILDKEIEEPTLSIPETNFVTLALSVGFNAGGSVNVGKGGDIKLFLQKGEIYVLEFQPLSETDIKKLESILFGRAPIPKKTGEDIGSFKCPAIFTHEGKVEGVPGNYPLTAENLFRIGLALCTLWILDKEIEEPTLSIPETNFVTLALSVGFNAGGSVNVGKGGDIKLFLQKGEIYVLEFQPLSETDIKKLESILFGRAIPKKTGEDIGSFKC

Foldseek 3Di:
DAADPVGKGKDAQCDPPNNLVNLLLLLLLVLVCCCPVVVDPAWEEEEADDDSRVVSSQNSVLNQYEYEYPDDTPKYWDWDDDRMIMIDIPPDDPVSVVSSCCQSVDPDHRDGDDDPSHYYYYD/DVQADQQRKGKFAQCDPPRNLVNLLLLLLLVLVLCCPPVVPVAWEEEEADDDSRVVSNQNNVLNQYAYEYPDDTPKYWDWDDDRMIMIGIPDAHSVNVVSSVCSSPPPPGDGDDDPSHYYYYD